Protein AF-A0A937NI94-F1 (afdb_monomer)

pLDDT: mean 71.13, std 20.96, range [21.98, 93.44]

Nearest PDB structures (foldseek):
  8rkc-assembly1_N  TM=8.388E-01  e=8.495E-07  Pseudomonas phage JBD30
  8rkc-assembly1_D  TM=7.971E-01  e=1.093E-06  Pseudomonas phage JBD30
  8rkx-assembly1_Q  TM=6.374E-01  e=7.304E-08  Pseudomonas phage JBD30
  8rkn-assembly1_M  TM=7.937E-01  e=2.539E-05  Pseudomonas phage JBD3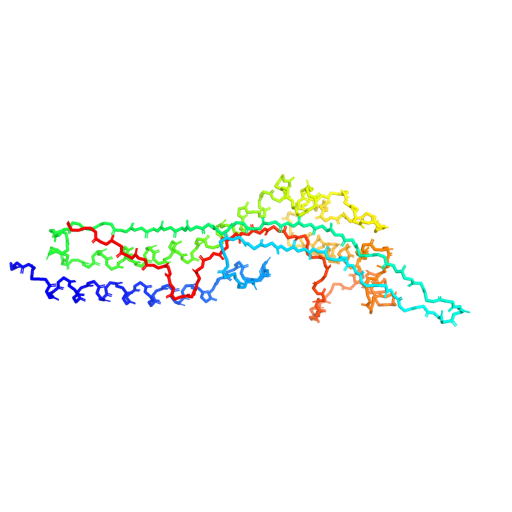0
  6nhj-assembly1_F  TM=4.269E-01  e=4.473E+00  Murine cytomegalovirus (strain Smith)

Secondary structure (DSSP, 8-state):
----HHHHHHHHHHHHHHHHHHHHHHGGG-TTGGGS------SSEEEEEE--PPPPP----SS----PPP-EEEEEEP----------HHHHHT-SS--HHHHHHHHHHHHHHHHHHHHHHHHHGGGTSB-TTSSBSS-S----TTPPP---------SSHHHHHHHHHHHHHHHHT-B-TTSPBPTT-TTHHHHHHHHHTT------------S-----------SSSS--------

Foldseek 3Di:
DDDDPVNVVVVVVVLVVLLCVLLVVLLVPQPCVVVDDDDDDDDQKDKDWQFFDDDDDDPCPDDDDDDGTDTQIDMDGADDDADADEDDPVCVVPPPVVVVSVVSSVVSVCVSCVVVVQSVVLVVCQQPDQFSVGHGNADCADAAAQADGQHQNDDFPDPDPVSVVVVVLVNVLSVQQTDTNNHHRDPPRPPCSVVVNVVCVVDPDDDDDDPDDPRDDRDRDDNDDDPDDDDDPRPHDD

Solvent-accessible surface area (backbone atoms only — not comparable to full-atom values): 15326 Å² total; per-residue (Å²): 133,82,88,48,71,72,58,50,54,53,50,50,52,53,53,48,50,51,26,53,53,46,26,58,59,53,50,73,70,50,77,47,58,89,79,53,87,91,72,93,77,91,61,71,54,51,77,48,73,45,51,64,73,78,86,80,91,69,84,88,83,71,84,85,87,83,77,84,64,48,82,51,66,41,74,49,62,57,48,88,84,87,86,86,78,89,75,58,70,66,59,65,76,62,52,81,82,55,64,62,60,62,51,42,41,51,50,20,51,51,61,48,46,45,60,40,52,52,53,52,53,48,58,72,37,22,67,68,48,62,30,77,86,69,42,42,60,41,31,67,76,40,69,47,83,60,20,62,78,44,55,72,51,78,90,67,85,61,83,47,76,67,43,41,52,52,42,51,52,53,51,53,50,52,61,70,67,51,44,39,48,76,44,47,70,55,83,93,30,85,76,51,48,61,57,47,48,67,50,53,77,77,46,94,77,82,92,74,92,73,88,75,79,92,78,81,70,86,59,84,85,71,60,74,62,73,96,70,95,79,79,79,84,83,78,75,83,127

Radius of gyration: 25.38 Å; Cα contacts (8 Å, |Δi|>4): 207; chains: 1; bounding box: 67×31×80 Å

Mean predicted aligned error: 14.02 Å

Structure (mmCIF, N/CA/C/O backbone):
data_AF-A0A937NI94-F1
#
_entry.id   AF-A0A937NI94-F1
#
loop_
_atom_site.group_PDB
_atom_site.id
_atom_site.type_symbol
_atom_site.label_atom_id
_atom_site.label_alt_id
_atom_site.label_comp_id
_atom_site.label_asym_id
_atom_site.label_entity_id
_atom_site.label_seq_id
_atom_site.pdbx_PDB_ins_code
_atom_site.Cartn_x
_atom_site.Cartn_y
_atom_site.Cartn_z
_atom_site.occupancy
_atom_site.B_iso_or_equiv
_atom_site.auth_seq_id
_atom_site.auth_comp_id
_atom_site.auth_asym_id
_atom_site.auth_atom_id
_atom_site.pdbx_PDB_model_num
ATOM 1 N N . MET A 1 1 ? -31.143 1.982 34.126 1.00 52.72 1 MET A N 1
ATOM 2 C CA . MET A 1 1 ? -31.497 3.261 33.471 1.00 52.72 1 MET A CA 1
ATOM 3 C C . MET A 1 1 ? -31.561 2.944 31.990 1.00 52.72 1 MET A C 1
ATOM 5 O O . MET A 1 1 ? -30.510 2.755 31.409 1.00 52.72 1 MET A O 1
ATOM 9 N N . SER A 1 2 ? -32.751 2.747 31.423 1.00 64.88 2 SER A N 1
ATOM 10 C CA . SER A 1 2 ? -32.902 2.200 30.064 1.00 64.88 2 SER A CA 1
ATOM 11 C C . SER A 1 2 ? -32.287 3.120 29.003 1.00 64.88 2 SER A C 1
ATOM 13 O O . SER A 1 2 ? -32.547 4.328 29.038 1.00 64.88 2 SER A O 1
ATOM 15 N N . LEU A 1 3 ? -31.514 2.579 28.050 1.00 69.69 3 LEU A N 1
ATOM 16 C CA . LEU A 1 3 ? -31.037 3.357 26.902 1.00 69.69 3 LEU A CA 1
ATOM 17 C C . LEU A 1 3 ? -32.227 3.823 26.045 1.00 69.69 3 LEU A C 1
ATOM 19 O O . LEU A 1 3 ? -32.908 2.999 25.424 1.00 69.69 3 LEU A O 1
ATOM 23 N N . SER A 1 4 ? -32.470 5.137 26.009 1.00 84.06 4 SER A N 1
ATOM 24 C CA . SER A 1 4 ? -33.366 5.760 25.030 1.00 84.06 4 SER A CA 1
ATOM 25 C C . SER A 1 4 ? -32.677 5.850 23.666 1.00 84.06 4 SER A C 1
ATOM 27 O O . SER A 1 4 ? -31.447 5.865 23.577 1.00 84.06 4 SER A O 1
ATOM 29 N N . THR A 1 5 ? -33.466 5.931 22.598 1.00 84.00 5 THR A N 1
ATOM 30 C CA . THR A 1 5 ? -32.978 6.086 21.217 1.00 84.00 5 THR A CA 1
ATOM 31 C C . THR A 1 5 ? -32.072 7.307 21.057 1.00 84.00 5 THR A C 1
ATOM 33 O O . THR A 1 5 ? -30.987 7.192 20.500 1.00 84.00 5 THR A O 1
ATOM 36 N N . GLU A 1 6 ? -32.440 8.440 21.657 1.00 86.19 6 GLU A N 1
ATOM 37 C CA . GLU A 1 6 ? -31.641 9.676 21.638 1.00 86.19 6 GLU A CA 1
ATOM 38 C C . GLU A 1 6 ? -30.247 9.497 22.266 1.00 86.19 6 GLU A C 1
ATOM 40 O O . GLU A 1 6 ? -29.255 10.043 21.781 1.00 86.19 6 GLU A O 1
ATOM 45 N N . ARG A 1 7 ? -30.138 8.703 23.343 1.00 82.44 7 ARG A N 1
ATOM 46 C CA . ARG A 1 7 ? -28.843 8.425 23.987 1.00 82.44 7 ARG A CA 1
ATOM 47 C C . ARG A 1 7 ? -27.990 7.478 23.151 1.00 82.44 7 ARG A C 1
ATOM 49 O O . ARG A 1 7 ? -26.778 7.675 23.096 1.00 82.44 7 ARG A O 1
ATOM 56 N N . LEU A 1 8 ? -28.610 6.498 22.489 1.00 83.06 8 LEU A N 1
ATOM 57 C CA . LEU A 1 8 ? -27.918 5.615 21.551 1.00 83.06 8 LEU A CA 1
ATOM 58 C C . LEU A 1 8 ? -27.311 6.436 20.405 1.00 83.06 8 LEU A C 1
ATOM 60 O O . LEU A 1 8 ? -26.119 6.331 20.147 1.00 83.06 8 LEU A O 1
ATOM 64 N N . GLU A 1 9 ? -28.092 7.315 19.775 1.00 85.81 9 GLU A N 1
ATOM 65 C CA . GLU A 1 9 ? -27.623 8.165 18.672 1.00 85.81 9 GLU A CA 1
ATOM 66 C C . GLU A 1 9 ? -26.458 9.078 19.083 1.00 85.81 9 GLU A C 1
ATOM 68 O O . GLU A 1 9 ? -25.465 9.188 18.358 1.00 85.81 9 GLU A O 1
ATOM 73 N N . ALA A 1 10 ? -26.526 9.681 20.274 1.00 86.38 10 ALA A N 1
ATOM 74 C CA . ALA A 1 10 ? -25.434 10.495 20.804 1.00 86.38 10 ALA A CA 1
ATOM 75 C C . ALA A 1 10 ? -24.150 9.675 21.038 1.00 86.38 10 ALA A C 1
ATOM 77 O O . ALA A 1 10 ? -23.050 10.133 20.712 1.00 86.38 10 ALA A O 1
ATOM 78 N N . MET A 1 11 ? -24.274 8.449 21.561 1.00 84.88 11 MET A N 1
ATOM 79 C CA . MET A 1 11 ? -23.138 7.536 21.730 1.00 84.88 11 MET A CA 1
ATOM 80 C C . MET A 1 11 ? -22.546 7.119 20.382 1.00 84.88 11 MET A C 1
ATOM 82 O O . MET A 1 11 ? -21.328 7.163 20.216 1.00 84.88 11 MET A O 1
ATOM 86 N N . LEU A 1 12 ? -23.386 6.780 19.400 1.00 84.69 12 LEU A N 1
ATOM 87 C CA . LEU A 1 12 ? -22.953 6.442 18.042 1.00 84.69 12 LEU A CA 1
ATOM 88 C C . LEU A 1 12 ? -22.158 7.581 17.401 1.00 84.69 12 LEU A C 1
ATOM 90 O O . LEU A 1 12 ? -21.098 7.346 16.818 1.00 84.69 12 LEU A O 1
ATOM 94 N N . LEU A 1 13 ? -22.629 8.820 17.547 1.00 89.62 13 LEU A N 1
ATOM 95 C CA . LEU A 1 13 ? -21.922 9.995 17.049 1.00 89.62 13 LEU A CA 1
ATOM 96 C C . LEU A 1 13 ? -20.555 10.167 17.734 1.00 89.62 13 LEU A C 1
ATOM 98 O O . LEU A 1 13 ? -19.567 10.467 17.063 1.00 89.62 13 LEU A O 1
ATOM 102 N N . GLY A 1 14 ? -20.479 9.937 19.048 1.00 89.56 14 GLY A N 1
ATOM 103 C CA . GLY A 1 14 ? -19.225 9.971 19.807 1.00 89.56 14 GLY A CA 1
ATOM 104 C C . GLY A 1 14 ? -18.236 8.876 19.392 1.00 89.56 14 GLY A C 1
ATOM 105 O O . GLY A 1 14 ? -17.046 9.134 19.226 1.00 89.56 14 GLY A O 1
ATOM 106 N N . MET A 1 15 ? -18.720 7.657 19.156 1.00 89.25 15 MET A N 1
ATOM 107 C CA . MET A 1 15 ? -17.894 6.551 18.661 1.00 89.25 15 MET A CA 1
ATOM 108 C C . MET A 1 15 ? -17.397 6.815 17.237 1.00 89.25 15 MET A C 1
ATOM 110 O O . MET A 1 15 ? -16.229 6.576 16.926 1.00 89.25 15 MET A O 1
ATOM 114 N N . ARG A 1 16 ? -18.254 7.378 16.380 1.00 90.31 16 ARG A N 1
ATOM 115 C CA . ARG A 1 16 ? -17.882 7.783 15.024 1.00 90.31 16 ARG A CA 1
ATOM 116 C C . ARG A 1 16 ? -16.821 8.880 15.027 1.00 90.31 16 ARG A C 1
ATOM 118 O O . ARG A 1 16 ? -15.848 8.769 14.288 1.00 90.31 16 ARG A O 1
ATOM 125 N N . SER A 1 17 ? -16.973 9.911 15.854 1.00 93.44 17 SER A N 1
ATOM 126 C CA . SER A 1 17 ? -15.981 10.988 15.929 1.00 93.44 17 SER A CA 1
ATOM 127 C C . SER A 1 17 ? -14.633 10.482 16.454 1.00 93.44 17 SER A C 1
ATOM 129 O O . SER A 1 17 ? -13.592 10.866 15.926 1.00 93.44 17 SER A O 1
ATOM 131 N N . LEU A 1 18 ? -14.636 9.550 17.416 1.00 92.00 18 LEU A N 1
ATOM 132 C CA . LEU A 1 18 ? -13.427 8.875 17.897 1.00 92.00 18 LEU A CA 1
ATOM 133 C C . LEU A 1 18 ? -12.734 8.077 16.781 1.00 92.00 18 LEU A C 1
ATOM 135 O O . LEU A 1 18 ? -11.507 8.133 16.649 1.00 92.00 18 LEU A O 1
ATOM 139 N N . PHE A 1 19 ? -13.507 7.342 15.978 1.00 92.94 19 PHE A N 1
ATOM 140 C CA . PHE A 1 19 ? -12.992 6.619 14.817 1.00 92.94 19 PHE A CA 1
ATOM 141 C C . PHE A 1 19 ? -12.384 7.582 13.792 1.00 92.94 19 PHE A C 1
ATOM 143 O O . PHE A 1 19 ? -11.234 7.408 13.405 1.00 92.94 19 PHE A O 1
ATOM 150 N N . GLU A 1 20 ? -13.116 8.621 13.386 1.00 92.44 20 GLU A N 1
ATOM 151 C CA . GLU A 1 20 ? -12.652 9.584 12.379 1.00 92.44 20 GLU A CA 1
ATOM 152 C C . GLU A 1 20 ? -11.390 10.329 12.846 1.00 92.44 20 GLU A C 1
ATOM 154 O O . GLU A 1 20 ? -10.451 10.492 12.065 1.00 92.44 20 GLU A O 1
ATOM 159 N N . ALA A 1 21 ? -11.323 10.709 14.126 1.00 93.19 21 ALA A N 1
ATOM 160 C CA . ALA A 1 21 ? -10.151 11.355 14.711 1.00 93.19 21 ALA A CA 1
ATOM 161 C C . ALA A 1 21 ? -8.924 10.429 14.723 1.00 93.19 21 ALA A C 1
ATOM 163 O O . ALA A 1 21 ? -7.848 10.820 14.274 1.00 93.19 21 ALA A O 1
ATOM 164 N N . SER A 1 22 ? -9.079 9.191 15.204 1.00 91.56 22 SER A N 1
ATOM 165 C CA . SER A 1 22 ? -7.969 8.226 15.243 1.00 91.56 22 SER A CA 1
ATOM 166 C C . SER A 1 22 ? -7.507 7.825 13.842 1.00 91.56 22 SER A C 1
ATOM 168 O O . SER A 1 22 ? -6.310 7.837 13.563 1.00 91.56 22 SER A O 1
ATOM 170 N N . TYR A 1 23 ? -8.438 7.555 12.929 1.00 92.44 23 TYR A N 1
ATOM 171 C CA . TYR A 1 23 ? -8.132 7.250 11.534 1.00 92.44 23 TYR A CA 1
ATOM 172 C C . TYR A 1 23 ? -7.386 8.404 10.847 1.00 92.44 23 TYR A C 1
ATOM 174 O O . TYR A 1 23 ? -6.369 8.177 10.191 1.00 92.44 23 TYR A O 1
ATOM 182 N N . GLY A 1 24 ? -7.849 9.645 11.032 1.00 91.50 24 GLY A N 1
ATOM 183 C CA . GLY A 1 24 ? -7.249 10.832 10.423 1.00 91.50 24 GLY A CA 1
ATOM 184 C C . GLY A 1 24 ? -5.792 11.064 10.826 1.00 91.50 24 GLY A C 1
ATOM 185 O O . GLY A 1 24 ? -4.995 11.488 9.992 1.00 91.50 24 GLY A O 1
ATOM 186 N N . GLU A 1 25 ? -5.419 10.753 12.069 1.00 90.44 25 GLU A N 1
ATOM 187 C CA . GLU A 1 25 ? -4.019 10.813 12.507 1.00 90.44 25 GLU A CA 1
ATOM 188 C C . GLU A 1 25 ? -3.177 9.681 11.908 1.00 90.44 25 GLU A C 1
ATOM 190 O O . GLU A 1 25 ? -2.075 9.920 11.415 1.00 90.44 25 GLU A O 1
ATOM 195 N N . LEU A 1 26 ? -3.708 8.458 11.878 1.00 88.38 26 LEU A N 1
ATOM 196 C CA . LEU A 1 26 ? -2.966 7.277 11.430 1.00 88.38 26 LEU A CA 1
ATOM 197 C C . LEU A 1 26 ? -2.675 7.281 9.924 1.00 88.38 26 LEU A C 1
ATOM 199 O O . LEU A 1 26 ? -1.620 6.816 9.496 1.00 88.38 26 LEU A O 1
ATOM 203 N N . VAL A 1 27 ? -3.571 7.841 9.106 1.00 87.00 27 VAL A N 1
ATOM 204 C CA . VAL A 1 27 ? -3.376 7.918 7.647 1.00 87.00 27 VAL A CA 1
ATOM 205 C C . VAL A 1 27 ? -2.248 8.882 7.256 1.00 87.00 27 VAL A C 1
ATOM 207 O O . VAL A 1 27 ? -1.668 8.738 6.177 1.00 87.00 27 VAL A O 1
ATOM 210 N N . LYS A 1 28 ? -1.873 9.833 8.122 1.00 86.12 28 LYS A N 1
ATOM 211 C CA . LYS A 1 28 ? -0.765 10.762 7.838 1.00 86.12 28 LYS A CA 1
ATOM 212 C C . LYS A 1 28 ? 0.577 10.040 7.708 1.00 86.12 28 LYS A C 1
ATOM 214 O O . LYS A 1 28 ? 1.388 10.450 6.883 1.00 86.12 28 LYS A O 1
ATOM 219 N N . ASP A 1 29 ? 0.784 8.950 8.452 1.00 82.44 29 ASP A N 1
ATOM 220 C CA . ASP A 1 29 ? 2.017 8.147 8.418 1.00 82.44 29 ASP A CA 1
ATOM 221 C C . ASP A 1 29 ? 1.945 6.946 7.451 1.00 82.44 29 ASP A C 1
ATOM 223 O O . ASP A 1 29 ? 2.610 5.921 7.615 1.00 82.44 29 ASP A O 1
ATOM 227 N N . ALA A 1 30 ? 1.110 7.046 6.417 1.00 79.44 30 ALA A N 1
ATOM 228 C CA . ALA A 1 30 ? 0.935 5.997 5.423 1.00 79.44 30 ALA A CA 1
ATOM 229 C C . ALA A 1 30 ? 2.227 5.712 4.627 1.00 79.44 30 ALA A C 1
ATOM 231 O O . ALA A 1 30 ? 2.555 6.406 3.662 1.00 79.44 30 ALA A O 1
ATOM 232 N N . LYS A 1 31 ? 2.924 4.628 4.990 1.00 83.62 31 LYS A N 1
ATOM 233 C CA . LYS A 1 31 ? 4.172 4.174 4.346 1.00 83.62 31 LYS A CA 1
ATOM 234 C C . LYS A 1 31 ? 3.993 3.657 2.917 1.00 83.62 31 LYS A C 1
ATOM 236 O O . LYS A 1 31 ? 4.971 3.571 2.187 1.00 83.62 31 LYS A O 1
ATOM 241 N N . TRP A 1 32 ? 2.770 3.317 2.513 1.00 82.00 32 TRP A N 1
ATOM 242 C CA . TRP A 1 32 ? 2.467 2.825 1.168 1.00 82.00 32 TRP A CA 1
ATOM 243 C C . TRP A 1 32 ? 2.478 3.918 0.089 1.00 82.00 32 TRP A C 1
ATOM 245 O O . TRP A 1 32 ? 2.748 3.618 -1.070 1.00 82.00 32 TRP A O 1
ATOM 255 N N . ARG A 1 33 ? 2.208 5.182 0.448 1.00 81.62 33 ARG A N 1
ATOM 256 C CA . ARG A 1 33 ? 2.029 6.288 -0.515 1.00 81.62 33 ARG A CA 1
ATOM 257 C C . ARG A 1 33 ? 3.245 6.553 -1.416 1.00 81.62 33 ARG A C 1
ATOM 259 O O . ARG A 1 33 ? 3.030 6.779 -2.598 1.00 81.62 33 ARG A O 1
ATOM 266 N N . PRO A 1 34 ? 4.501 6.512 -0.929 1.00 82.69 34 PRO A N 1
ATOM 267 C CA . PRO A 1 34 ? 5.674 6.711 -1.784 1.00 82.69 34 PRO A CA 1
ATOM 268 C C . PRO A 1 34 ? 5.910 5.577 -2.790 1.00 82.69 34 PRO A C 1
ATOM 270 O O . PRO A 1 34 ? 6.692 5.748 -3.718 1.00 82.69 34 PRO A O 1
ATOM 273 N N . LEU A 1 35 ? 5.287 4.411 -2.585 1.00 79.88 35 LEU A N 1
ATOM 274 C CA . LEU A 1 35 ? 5.515 3.205 -3.386 1.00 79.88 35 LEU A CA 1
ATOM 275 C C . LEU A 1 35 ? 4.558 3.092 -4.577 1.00 79.88 35 LEU A C 1
ATOM 277 O O . LEU A 1 35 ? 4.756 2.231 -5.429 1.00 79.88 35 LEU A O 1
ATOM 281 N N . VAL A 1 36 ? 3.508 3.916 -4.628 1.00 80.56 36 VAL A N 1
ATOM 282 C CA . VAL A 1 36 ? 2.437 3.796 -5.621 1.00 80.56 36 VAL A CA 1
ATOM 283 C C . VAL A 1 36 ? 2.075 5.147 -6.222 1.00 80.56 36 VAL A C 1
ATOM 285 O O . VAL A 1 36 ? 2.256 6.196 -5.606 1.00 80.56 36 VAL A O 1
ATOM 288 N N . LEU A 1 37 ? 1.502 5.110 -7.422 1.00 80.31 37 LEU A N 1
ATOM 289 C CA . LEU A 1 37 ? 0.827 6.257 -8.013 1.00 80.31 37 LEU A CA 1
ATOM 290 C C . LEU A 1 37 ? -0.660 6.200 -7.646 1.00 80.31 37 LEU A C 1
ATOM 292 O O . LEU A 1 37 ? -1.341 5.226 -7.958 1.00 80.31 37 LEU A O 1
ATOM 296 N N . GLU A 1 38 ? -1.166 7.239 -6.986 1.00 79.62 38 GLU A N 1
ATOM 297 C CA . GLU A 1 38 ? -2.588 7.346 -6.652 1.00 79.62 38 GLU A CA 1
ATOM 298 C C . GLU A 1 38 ? -3.356 7.979 -7.817 1.00 79.62 38 GLU A C 1
ATOM 300 O O . GLU A 1 38 ? -3.068 9.105 -8.228 1.00 79.62 38 GLU A O 1
ATOM 305 N N . ILE A 1 39 ? -4.353 7.259 -8.331 1.00 80.06 39 ILE A N 1
ATOM 306 C CA . ILE A 1 39 ? -5.260 7.739 -9.375 1.00 80.06 39 ILE A CA 1
ATOM 307 C C . ILE A 1 39 ? -6.680 7.697 -8.818 1.00 80.06 39 ILE A C 1
ATOM 309 O O . ILE A 1 39 ? -7.091 6.720 -8.192 1.00 80.06 39 ILE A O 1
ATOM 313 N N . LYS A 1 40 ? -7.441 8.772 -9.034 1.00 81.38 40 LYS A N 1
ATOM 314 C CA . LYS A 1 40 ? -8.853 8.821 -8.650 1.00 81.38 40 LYS A CA 1
ATOM 315 C C . LYS A 1 40 ? -9.676 8.042 -9.668 1.00 81.38 40 LYS A C 1
ATOM 317 O O . LYS A 1 40 ? -9.642 8.369 -10.848 1.00 81.38 40 LYS A O 1
ATOM 322 N N . SER A 1 41 ? -10.417 7.049 -9.191 1.00 80.31 41 SER A N 1
ATOM 323 C CA . SER A 1 41 ? -11.364 6.276 -9.993 1.00 80.31 41 SER A CA 1
ATOM 324 C C . SER A 1 41 ? -12.799 6.723 -9.711 1.00 80.31 41 SER A C 1
ATOM 326 O O . SER A 1 41 ? -13.166 6.954 -8.557 1.00 80.31 41 SER A O 1
ATOM 328 N N . GLU A 1 42 ? -13.610 6.824 -10.764 1.00 82.25 42 GLU A N 1
ATOM 329 C CA . GLU A 1 42 ? -15.026 7.212 -10.685 1.00 82.25 42 GLU A CA 1
ATOM 330 C C . GLU A 1 42 ? -15.972 6.106 -11.186 1.00 82.25 42 GLU A C 1
ATOM 332 O O . GLU A 1 42 ? -17.169 6.140 -10.890 1.00 82.25 42 GLU A O 1
ATOM 337 N N . ALA A 1 43 ? -15.456 5.094 -11.892 1.00 84.50 43 ALA A N 1
ATOM 338 C CA . ALA A 1 43 ? -16.239 3.992 -12.447 1.00 84.50 43 ALA A CA 1
ATOM 339 C C . ALA A 1 43 ? -16.108 2.685 -11.639 1.00 84.50 43 ALA A C 1
ATOM 341 O O . ALA A 1 43 ? -15.271 2.540 -10.754 1.00 84.50 43 ALA A O 1
ATOM 342 N N . ALA A 1 44 ? -16.939 1.680 -11.940 1.00 80.44 44 ALA A N 1
ATOM 343 C CA . ALA A 1 44 ? -16.800 0.337 -11.352 1.00 80.44 44 ALA A CA 1
ATOM 344 C C . ALA A 1 44 ? -15.538 -0.400 -11.849 1.00 80.44 44 ALA A C 1
ATOM 346 O O . ALA A 1 44 ? -15.013 -1.287 -11.173 1.00 80.44 44 ALA A O 1
ATOM 347 N N . ALA A 1 45 ? -15.056 -0.020 -13.029 1.00 80.00 45 ALA A N 1
ATOM 348 C CA . ALA A 1 45 ? -13.834 -0.512 -13.628 1.00 80.00 45 ALA A CA 1
ATOM 349 C C . ALA A 1 45 ? -13.162 0.634 -14.380 1.00 80.00 45 ALA A C 1
ATOM 351 O O . ALA A 1 45 ? -13.834 1.336 -15.135 1.00 80.00 45 ALA A O 1
ATOM 352 N N . GLU A 1 46 ? -11.856 0.781 -14.206 1.00 79.19 46 GLU A N 1
ATOM 353 C CA . GLU A 1 46 ? -11.053 1.722 -14.978 1.00 79.19 46 GLU A CA 1
ATOM 354 C C . GLU A 1 46 ? -10.303 0.954 -16.056 1.00 79.19 46 GLU A C 1
ATOM 356 O O . GLU A 1 46 ? -9.623 -0.035 -15.773 1.00 79.19 46 GLU A O 1
ATOM 361 N N . ARG A 1 47 ? -10.459 1.393 -17.303 1.00 79.00 47 ARG A N 1
ATOM 362 C CA . ARG A 1 47 ? -9.733 0.837 -18.443 1.00 79.00 47 ARG A CA 1
ATOM 363 C C . ARG A 1 47 ? -8.648 1.815 -18.840 1.00 79.00 47 ARG A C 1
ATOM 365 O O . ARG A 1 47 ? -8.950 2.942 -19.227 1.00 79.00 47 ARG A O 1
ATOM 372 N N . TYR A 1 48 ? -7.407 1.365 -18.774 1.00 75.00 48 TYR A N 1
ATOM 373 C CA . TYR A 1 48 ? -6.256 2.140 -19.197 1.00 75.00 48 TYR A CA 1
ATOM 374 C C . TYR A 1 48 ? -5.742 1.572 -20.508 1.00 75.00 48 TYR A C 1
ATOM 376 O O . TYR A 1 48 ? -5.479 0.376 -20.621 1.00 75.00 48 TYR A O 1
ATOM 384 N N . ASN A 1 49 ? -5.626 2.446 -21.502 1.00 77.00 49 ASN A N 1
ATOM 385 C CA . ASN A 1 49 ? -4.988 2.127 -22.766 1.00 77.00 49 ASN A CA 1
ATOM 386 C C . ASN A 1 49 ? -3.623 2.812 -22.794 1.00 77.00 49 ASN A C 1
ATOM 388 O O . ASN A 1 49 ? -3.538 4.042 -22.736 1.00 77.00 49 ASN A O 1
ATOM 392 N N . TRP A 1 50 ? -2.565 2.014 -22.839 1.00 69.62 50 TRP A N 1
ATOM 393 C CA . TRP A 1 50 ? -1.207 2.502 -22.982 1.00 69.62 50 TRP A CA 1
ATOM 394 C C . TRP A 1 50 ? -0.902 2.682 -24.465 1.00 69.62 50 TRP A C 1
ATOM 396 O O . TRP A 1 50 ? -0.868 1.706 -25.206 1.00 69.62 50 TRP A O 1
ATOM 406 N N . LEU A 1 51 ? -0.665 3.931 -24.876 1.00 70.44 51 LEU A N 1
ATOM 407 C CA . LEU A 1 51 ? -0.449 4.316 -26.277 1.00 70.44 51 LEU A CA 1
ATOM 408 C C . LEU A 1 51 ? 1.031 4.280 -26.722 1.00 70.44 51 LEU A C 1
ATOM 410 O O . LEU A 1 51 ? 1.357 4.689 -27.835 1.00 70.44 51 LEU A O 1
ATOM 414 N N . GLY A 1 52 ? 1.942 3.810 -25.867 1.00 72.69 52 GLY A N 1
ATOM 415 C CA . GLY A 1 52 ? 3.382 3.800 -26.150 1.00 72.69 52 GLY A CA 1
ATOM 416 C C . GLY A 1 52 ? 4.020 5.194 -26.114 1.00 72.69 52 GLY A C 1
ATOM 417 O O . GLY A 1 52 ? 3.373 6.187 -25.769 1.00 72.69 52 GLY A O 1
ATOM 418 N N . SER A 1 53 ? 5.307 5.276 -26.458 1.00 70.94 53 SER A N 1
ATOM 419 C CA . SER A 1 53 ? 6.013 6.561 -26.573 1.00 70.94 53 SER A CA 1
ATOM 420 C C . SER A 1 53 ? 5.720 7.241 -2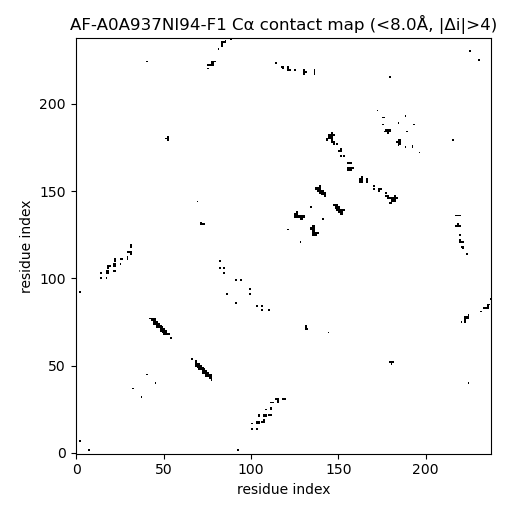7.908 1.00 70.94 53 SER A C 1
ATOM 422 O O . SER A 1 53 ? 5.388 6.592 -28.900 1.00 70.94 53 SER A O 1
ATOM 424 N N . VAL A 1 54 ? 5.848 8.567 -27.944 1.00 76.19 54 VAL A N 1
ATOM 425 C CA . VAL A 1 54 ? 5.756 9.397 -29.161 1.00 76.19 54 VAL A CA 1
ATOM 426 C C . VAL A 1 54 ? 7.096 9.322 -29.919 1.00 76.19 54 VAL A C 1
ATOM 428 O O . VAL A 1 54 ? 8.123 9.153 -29.266 1.00 76.19 54 VAL A O 1
ATOM 431 N N . PRO A 1 55 ? 7.138 9.426 -31.266 1.00 75.00 55 PRO A N 1
ATOM 432 C CA . PRO A 1 55 ? 8.408 9.455 -32.000 1.00 75.00 55 PRO A CA 1
ATOM 433 C C . PRO A 1 55 ? 9.350 10.570 -31.537 1.00 75.00 55 PRO A C 1
ATOM 435 O O . PRO A 1 55 ? 8.908 11.688 -31.257 1.00 75.00 55 PRO A O 1
ATOM 438 N N . ALA A 1 56 ? 10.650 10.265 -31.523 1.00 75.50 56 ALA A N 1
ATOM 439 C CA . ALA A 1 56 ? 11.703 11.254 -31.359 1.00 75.50 56 ALA A CA 1
ATOM 440 C C . ALA A 1 56 ? 11.735 12.235 -32.546 1.00 75.50 56 ALA A C 1
ATOM 442 O O . ALA A 1 56 ? 11.276 11.944 -33.653 1.00 75.50 56 ALA A O 1
ATOM 443 N N . MET A 1 57 ? 12.269 13.433 -32.300 1.00 76.88 57 MET A N 1
ATOM 444 C CA . MET A 1 57 ? 12.475 14.426 -33.351 1.00 76.88 57 MET A CA 1
ATOM 445 C C . MET A 1 57 ? 13.727 14.060 -34.144 1.00 76.88 57 MET A C 1
ATOM 447 O O . MET A 1 57 ? 14.818 14.003 -33.580 1.00 76.88 57 MET A O 1
ATOM 451 N N . HIS A 1 58 ? 13.572 13.871 -35.449 1.00 73.94 58 HIS A N 1
ATOM 452 C CA . HIS A 1 58 ? 14.677 13.655 -36.377 1.00 73.94 58 HIS A CA 1
ATOM 453 C C . HIS A 1 58 ? 14.862 14.879 -37.278 1.00 73.94 58 HIS A C 1
ATOM 455 O O . HIS A 1 58 ? 13.953 15.704 -37.422 1.00 73.94 58 HIS A O 1
ATOM 461 N N . GLU A 1 59 ? 16.056 15.019 -37.857 1.00 78.25 59 GLU A N 1
ATOM 462 C CA . GLU A 1 59 ? 16.311 16.049 -38.860 1.00 78.25 59 GLU A CA 1
ATOM 463 C C . GLU A 1 59 ? 15.353 15.871 -40.042 1.00 78.25 59 GLU A C 1
ATOM 465 O O . GLU A 1 59 ? 15.081 14.755 -40.489 1.00 78.25 59 GLU A O 1
ATOM 470 N N . TRP A 1 60 ? 14.804 16.984 -40.523 1.00 79.62 60 TRP A N 1
ATOM 471 C CA . TRP A 1 60 ? 13.857 16.970 -41.626 1.00 79.62 60 TRP A CA 1
ATOM 472 C C . TRP A 1 60 ? 14.607 16.776 -42.943 1.00 79.62 60 TRP A C 1
ATOM 474 O O . TRP A 1 60 ? 15.074 17.743 -43.543 1.00 79.62 60 TRP A O 1
ATOM 484 N N . VAL A 1 61 ? 14.745 15.524 -43.373 1.00 78.56 61 VAL A N 1
ATOM 485 C CA . VAL A 1 61 ? 15.437 15.178 -44.623 1.00 78.56 61 VAL A CA 1
ATOM 486 C C . VAL A 1 61 ? 14.448 14.984 -45.782 1.00 78.56 61 VAL A C 1
ATOM 488 O O . VAL A 1 61 ? 14.792 15.311 -46.915 1.00 78.56 61 VAL A O 1
ATOM 491 N N . ASP A 1 62 ? 13.219 14.518 -45.511 1.00 78.50 62 ASP A N 1
ATOM 492 C CA . ASP A 1 62 ? 12.196 14.229 -46.536 1.00 78.50 62 ASP A CA 1
ATOM 493 C C . ASP A 1 62 ? 10.746 14.243 -45.966 1.00 78.50 62 ASP A C 1
ATOM 495 O O . ASP A 1 62 ? 10.434 15.053 -45.087 1.00 78.50 62 ASP A O 1
ATOM 499 N N . GLU A 1 63 ? 9.837 13.389 -46.465 1.00 77.12 63 GLU A N 1
ATOM 500 C CA . GLU A 1 63 ? 8.470 13.208 -45.956 1.00 77.12 63 GLU A CA 1
ATOM 501 C C . GLU A 1 63 ? 8.421 12.837 -44.460 1.00 77.12 63 GLU A C 1
ATOM 503 O O . GLU A 1 63 ? 9.334 12.239 -43.888 1.00 77.12 63 GLU A O 1
ATOM 508 N N . ARG A 1 64 ? 7.309 13.188 -43.795 1.00 76.75 64 ARG A N 1
ATOM 509 C CA . ARG A 1 64 ? 7.120 12.906 -42.363 1.00 76.75 64 ARG A CA 1
ATOM 510 C C . ARG A 1 64 ? 7.016 11.405 -42.120 1.00 76.75 64 ARG A C 1
ATOM 512 O O . ARG A 1 64 ? 6.053 10.779 -42.556 1.00 76.75 64 ARG A O 1
ATOM 519 N N . GLU A 1 65 ? 7.912 10.868 -41.299 1.00 71.06 65 GLU A N 1
ATOM 520 C CA . GLU A 1 65 ? 7.757 9.518 -40.760 1.00 71.06 65 GLU A CA 1
ATOM 521 C C . GLU A 1 65 ? 6.558 9.455 -39.799 1.00 71.06 65 GLU A C 1
ATOM 523 O O . GLU A 1 65 ? 6.598 9.961 -38.674 1.00 71.06 65 GLU A O 1
ATOM 528 N N . ILE A 1 66 ? 5.469 8.821 -40.239 1.00 74.50 66 ILE A N 1
ATOM 529 C CA . ILE A 1 66 ? 4.305 8.535 -39.394 1.00 74.50 66 ILE A CA 1
ATOM 530 C C . ILE A 1 66 ? 4.530 7.179 -38.729 1.00 74.50 66 ILE A C 1
ATOM 532 O O . ILE A 1 66 ? 4.635 6.158 -39.404 1.00 74.50 66 ILE A O 1
ATOM 536 N N . ARG A 1 67 ? 4.574 7.159 -37.395 1.00 69.06 67 ARG A N 1
ATOM 537 C CA . ARG A 1 67 ? 4.709 5.919 -36.618 1.00 69.06 67 ARG A CA 1
ATOM 538 C C . ARG A 1 67 ? 3.420 5.589 -35.879 1.00 69.06 67 ARG A C 1
ATOM 540 O O . ARG A 1 67 ? 2.760 6.480 -35.347 1.00 69.06 67 ARG A O 1
ATOM 547 N N . HIS A 1 68 ? 3.085 4.302 -35.838 1.00 69.31 68 HIS A N 1
ATOM 548 C CA . HIS A 1 68 ? 1.926 3.789 -35.111 1.00 69.31 68 HIS A CA 1
ATOM 549 C C . HIS A 1 68 ? 2.174 3.791 -33.595 1.00 69.31 68 HIS A C 1
ATOM 551 O O . HIS A 1 68 ? 3.314 3.706 -33.139 1.00 69.31 68 HIS A O 1
ATOM 557 N N . LEU A 1 69 ? 1.093 3.914 -32.827 1.00 68.06 69 LEU A N 1
ATOM 558 C CA . LEU A 1 69 ? 1.098 3.820 -31.369 1.00 68.06 69 LEU A CA 1
ATOM 559 C C . LEU A 1 69 ? 0.916 2.350 -30.974 1.00 68.06 69 LEU A C 1
ATOM 561 O O . LEU A 1 69 ? 0.066 1.667 -31.550 1.00 68.06 69 LEU A O 1
ATOM 565 N N . LEU A 1 70 ? 1.712 1.862 -30.019 1.00 65.69 70 LEU A N 1
ATOM 566 C CA . LEU A 1 70 ? 1.466 0.557 -29.398 1.00 65.69 70 LEU A CA 1
ATOM 567 C C . LEU A 1 70 ? 0.185 0.665 -28.568 1.00 65.69 70 LEU A C 1
ATOM 569 O O . LEU A 1 70 ? -0.025 1.687 -27.928 1.00 65.69 70 LEU A O 1
ATOM 573 N N . GLY A 1 71 ? -0.682 -0.345 -28.620 1.00 64.12 71 GLY A N 1
ATOM 574 C CA . GLY A 1 71 ? -1.950 -0.355 -27.892 1.00 64.12 71 GLY A CA 1
ATOM 575 C C . GLY A 1 71 ? -2.017 -1.555 -26.966 1.00 64.12 71 GLY A C 1
ATOM 576 O O . GLY A 1 71 ? -2.439 -2.624 -27.395 1.00 64.12 71 GLY A O 1
ATOM 577 N N . GLU A 1 72 ? -1.601 -1.371 -25.716 1.00 67.12 72 GLU A N 1
ATOM 578 C CA . GLU A 1 72 ? -1.789 -2.365 -24.657 1.00 67.12 72 GLU A CA 1
ATOM 579 C C . GLU A 1 72 ? -2.907 -1.878 -23.733 1.00 67.12 72 GLU A C 1
ATOM 581 O O . GLU A 1 72 ? -2.831 -0.780 -23.175 1.00 67.12 72 GLU A O 1
ATOM 586 N N . GLU A 1 73 ? -3.958 -2.680 -23.571 1.00 72.62 73 GLU A N 1
ATOM 587 C CA . GLU A 1 73 ? -5.063 -2.360 -22.670 1.00 72.62 73 GLU A CA 1
ATOM 588 C C . GLU A 1 73 ? -4.983 -3.171 -21.379 1.00 72.62 73 GLU A C 1
ATOM 590 O O . GLU A 1 73 ? -4.722 -4.374 -21.383 1.00 72.62 73 GLU A O 1
ATOM 595 N N . TYR A 1 74 ? -5.278 -2.527 -20.253 1.00 73.00 74 TYR A N 1
ATOM 596 C CA . TYR A 1 74 ? -5.498 -3.233 -19.000 1.00 73.00 74 TYR A CA 1
ATOM 597 C C . TYR A 1 74 ? -6.679 -2.635 -18.235 1.00 73.00 74 TYR A C 1
ATOM 599 O O . TYR A 1 74 ? -6.991 -1.447 -18.326 1.00 73.00 74 TYR A O 1
ATOM 607 N N . THR A 1 75 ? -7.395 -3.496 -17.510 1.00 79.69 75 THR A N 1
ATOM 608 C CA . THR A 1 75 ? -8.607 -3.123 -16.769 1.00 79.69 75 THR A CA 1
ATOM 609 C C . THR A 1 75 ? -8.417 -3.373 -15.282 1.00 79.69 75 THR A C 1
ATOM 611 O O . THR A 1 75 ? -8.162 -4.503 -14.865 1.00 79.69 75 THR A O 1
ATOM 614 N N . ILE A 1 76 ? -8.621 -2.333 -14.478 1.00 81.38 76 ILE A N 1
ATOM 615 C CA . ILE A 1 76 ? -8.650 -2.412 -13.020 1.00 81.38 76 ILE A CA 1
ATOM 616 C C . ILE A 1 76 ? -10.102 -2.476 -12.566 1.00 81.38 76 ILE A C 1
ATOM 618 O O . ILE A 1 76 ? -10.893 -1.579 -12.851 1.00 81.38 76 ILE A O 1
ATOM 622 N N . LEU A 1 77 ? -10.455 -3.523 -11.825 1.00 82.00 77 LEU A N 1
ATOM 623 C CA . LEU A 1 77 ? -11.772 -3.651 -11.206 1.00 82.00 77 LEU A CA 1
ATOM 624 C C . LEU A 1 77 ? -11.743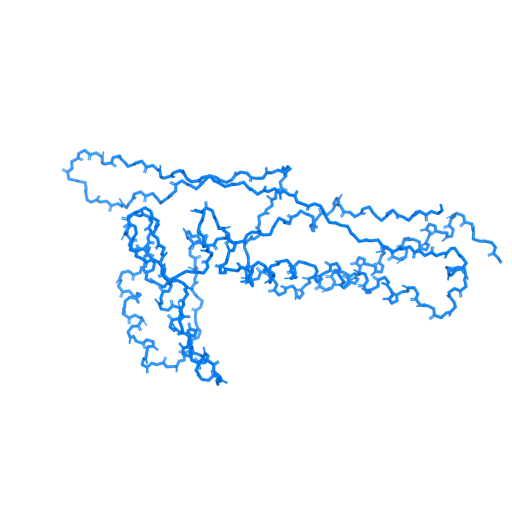 -3.093 -9.787 1.00 82.00 77 LEU A C 1
ATOM 626 O O . LEU A 1 77 ? -10.959 -3.561 -8.957 1.00 82.00 77 LEU A O 1
ATOM 630 N N . ASN A 1 78 ? -12.643 -2.160 -9.484 1.00 83.50 78 ASN A N 1
ATOM 631 C CA . ASN A 1 78 ? -12.771 -1.630 -8.134 1.00 83.50 78 ASN A CA 1
ATOM 632 C C . ASN A 1 78 ? -13.366 -2.675 -7.190 1.00 83.50 78 ASN A C 1
ATOM 634 O O . ASN A 1 78 ? -14.397 -3.287 -7.472 1.00 83.50 78 ASN A O 1
ATOM 638 N N . LYS A 1 79 ? -12.712 -2.865 -6.040 1.00 83.94 79 LYS A N 1
ATOM 639 C CA . LYS A 1 79 ? -13.151 -3.783 -4.987 1.00 83.94 79 LYS A CA 1
ATOM 640 C C . LYS A 1 79 ? -13.571 -2.988 -3.759 1.00 83.94 79 LYS A C 1
ATOM 642 O O . LYS A 1 79 ? -12.858 -2.087 -3.326 1.00 83.94 79 LYS A O 1
ATOM 647 N N . ASN A 1 80 ? -14.718 -3.355 -3.197 1.00 84.31 80 ASN A N 1
ATOM 648 C CA . ASN A 1 80 ? -15.229 -2.765 -1.967 1.00 84.31 80 ASN A CA 1
ATOM 649 C C . ASN A 1 80 ? -14.775 -3.598 -0.768 1.00 84.31 80 ASN A C 1
ATOM 651 O O . ASN A 1 80 ? -14.858 -4.827 -0.796 1.00 84.31 80 ASN A O 1
ATOM 655 N N . TYR A 1 81 ? -14.334 -2.922 0.288 1.00 85.69 81 TYR A N 1
ATOM 656 C CA . TYR A 1 81 ? -13.899 -3.545 1.534 1.00 85.69 81 TYR A CA 1
ATOM 657 C C . TYR A 1 81 ? -14.675 -2.946 2.704 1.00 85.69 81 TYR A C 1
ATOM 659 O O . TYR A 1 81 ? -14.958 -1.749 2.721 1.00 85.69 81 TYR A O 1
ATOM 667 N N . SER A 1 82 ? -15.011 -3.774 3.689 1.00 86.69 82 SER A N 1
ATOM 668 C CA . SER A 1 82 ? -15.739 -3.353 4.886 1.00 86.69 82 SER A CA 1
ATOM 669 C C . SER A 1 82 ? -15.201 -4.057 6.122 1.00 86.69 82 SER A C 1
ATOM 671 O O . SER A 1 82 ? -14.876 -5.243 6.076 1.00 86.69 82 SER A O 1
ATOM 673 N N . ALA A 1 83 ? -15.178 -3.338 7.238 1.00 86.62 83 ALA A N 1
ATOM 674 C CA . ALA A 1 83 ? -14.987 -3.893 8.568 1.00 86.62 83 ALA A CA 1
ATOM 675 C C . ALA A 1 83 ? -16.050 -3.287 9.490 1.00 86.62 83 ALA A C 1
ATOM 677 O O . ALA A 1 83 ? -16.292 -2.081 9.435 1.00 86.62 83 ALA A O 1
ATOM 678 N N . ALA A 1 84 ? -16.680 -4.122 10.311 1.00 84.62 84 ALA A N 1
ATOM 679 C CA . ALA A 1 84 ? -17.710 -3.717 11.259 1.00 84.62 84 ALA A CA 1
ATOM 680 C C . ALA A 1 84 ? -17.386 -4.274 12.649 1.00 84.62 84 ALA A C 1
ATOM 682 O O . ALA A 1 84 ? -16.731 -5.312 12.770 1.00 84.62 84 ALA A O 1
ATOM 683 N N . LEU A 1 85 ? -17.833 -3.561 13.681 1.00 85.44 85 LEU A N 1
ATOM 684 C CA . LEU A 1 85 ? -17.759 -3.981 15.075 1.00 85.44 85 LEU A CA 1
ATOM 685 C C . LEU A 1 85 ? -19.187 -4.045 15.613 1.00 85.44 85 LEU A C 1
ATOM 687 O O . LEU A 1 85 ? -19.889 -3.036 15.607 1.00 85.44 85 LEU A O 1
ATOM 691 N N . GLU A 1 86 ? -19.591 -5.226 16.059 1.00 85.88 86 GLU A N 1
ATOM 692 C CA . GLU A 1 86 ? -20.858 -5.446 16.750 1.00 85.88 86 GLU A CA 1
ATOM 693 C C . GLU A 1 86 ? -20.639 -5.302 18.257 1.00 85.88 86 GLU A C 1
ATOM 695 O O . GLU A 1 86 ? -19.609 -5.733 18.785 1.00 85.88 86 GLU A O 1
ATOM 700 N N . VAL A 1 87 ? -21.580 -4.649 18.935 1.00 84.06 87 VAL A N 1
ATOM 701 C CA . VAL A 1 87 ? -21.533 -4.405 20.378 1.00 84.06 87 VAL A CA 1
ATOM 702 C C . VAL A 1 87 ? -22.917 -4.688 20.939 1.00 84.06 87 VAL A C 1
ATOM 704 O O . VAL A 1 87 ? -23.898 -4.120 20.458 1.00 84.06 87 VAL A O 1
ATOM 707 N N . ASP A 1 88 ? -22.988 -5.549 21.953 1.00 85.56 88 ASP A N 1
ATOM 708 C CA . ASP A 1 88 ? -24.244 -5.842 22.636 1.00 85.56 88 ASP A CA 1
ATOM 709 C C . ASP A 1 88 ? -24.749 -4.600 23.385 1.00 85.56 88 ASP A C 1
ATOM 711 O O . ASP A 1 88 ? -23.977 -3.809 23.937 1.00 85.56 88 ASP A O 1
ATOM 715 N N . ARG A 1 89 ? -26.072 -4.424 23.426 1.00 83.19 89 ARG A N 1
ATOM 716 C CA . ARG A 1 89 ? -26.697 -3.304 24.139 1.00 83.19 89 ARG A CA 1
ATOM 717 C C . ARG A 1 89 ? -26.313 -3.290 25.621 1.00 83.19 89 ARG A C 1
ATOM 719 O O . ARG A 1 89 ? -26.093 -2.209 26.163 1.00 83.19 89 ARG A O 1
ATOM 726 N N . ASN A 1 90 ? -26.256 -4.451 26.269 1.00 83.44 90 ASN A N 1
ATOM 727 C CA . ASN A 1 90 ? -25.931 -4.549 27.689 1.00 83.44 90 ASN A CA 1
ATOM 728 C C . ASN A 1 90 ? -24.480 -4.130 27.937 1.00 83.44 90 ASN A C 1
ATOM 730 O O . ASN A 1 90 ? -24.220 -3.358 28.852 1.00 83.44 90 ASN A O 1
ATOM 734 N N . ASP A 1 91 ? -23.558 -4.538 27.062 1.00 81.75 91 ASP A N 1
ATOM 735 C CA . ASP A 1 91 ? -22.148 -4.142 27.149 1.00 81.75 91 ASP A CA 1
ATOM 736 C C . ASP A 1 91 ? -21.958 -2.630 26.962 1.00 81.75 91 ASP A C 1
ATOM 738 O O . ASP A 1 91 ? -21.076 -2.035 27.578 1.00 81.75 91 ASP A O 1
ATOM 742 N N . LEU A 1 92 ? -22.799 -1.988 26.145 1.00 81.44 92 LEU A N 1
ATOM 743 C CA . LEU A 1 92 ? -22.814 -0.532 25.984 1.00 81.44 92 LEU A CA 1
ATOM 744 C C . LEU A 1 92 ? -23.405 0.187 27.210 1.00 81.44 92 LEU A C 1
ATOM 746 O O . LEU A 1 92 ? -22.901 1.238 27.606 1.00 81.44 92 LEU A O 1
ATOM 750 N N . GLU A 1 93 ? -24.469 -0.359 27.808 1.00 80.00 93 GLU A N 1
ATOM 751 C CA . GLU A 1 93 ? -25.085 0.169 29.037 1.00 80.00 93 GLU A CA 1
ATOM 752 C C . GLU A 1 93 ? -24.142 0.056 30.247 1.00 80.00 93 GLU A C 1
ATOM 754 O O . GLU A 1 93 ? -24.082 0.970 31.077 1.00 80.00 93 GLU A O 1
ATOM 759 N N . ASP A 1 94 ? -23.384 -1.038 30.319 1.00 82.69 94 ASP A N 1
ATOM 760 C CA . ASP A 1 94 ? -22.508 -1.378 31.437 1.00 82.69 94 ASP A CA 1
ATOM 761 C C . ASP A 1 94 ? -21.035 -0.985 31.230 1.00 82.69 94 ASP A C 1
ATOM 763 O O . ASP A 1 94 ? -20.201 -1.312 32.084 1.00 82.69 94 ASP A O 1
ATOM 767 N N . ASP A 1 95 ? -20.694 -0.229 30.172 1.00 80.56 95 ASP A N 1
ATOM 768 C CA . ASP A 1 95 ? -19.318 0.218 29.892 1.00 80.56 95 ASP A CA 1
ATOM 769 C C . ASP A 1 95 ? -18.817 1.283 30.890 1.00 80.56 95 ASP A C 1
ATOM 771 O O . ASP A 1 95 ? -18.626 2.462 30.587 1.00 80.56 95 ASP A O 1
ATOM 775 N N . LYS A 1 96 ? -18.578 0.859 32.130 1.00 69.81 96 LYS A N 1
ATOM 776 C CA . LYS A 1 96 ? -18.028 1.682 33.218 1.00 69.81 96 LYS A CA 1
ATOM 777 C C . LYS A 1 96 ? -16.510 1.810 33.138 1.00 69.81 96 LYS A C 1
ATOM 779 O O . LYS A 1 96 ? -15.938 2.713 33.742 1.00 69.81 96 LYS A O 1
ATOM 784 N N . LEU A 1 97 ? -15.864 0.883 32.434 1.00 77.88 97 LEU A N 1
ATOM 785 C CA . LEU A 1 97 ? -14.410 0.798 32.298 1.00 77.88 97 LEU A CA 1
ATOM 786 C C . LEU A 1 97 ? -13.900 1.468 31.010 1.00 77.88 97 LEU A C 1
ATOM 788 O O . LEU A 1 97 ? -12.689 1.589 30.833 1.00 77.88 97 LEU A O 1
ATOM 792 N N . GLY A 1 98 ? -14.802 1.921 30.132 1.00 82.94 98 GLY A N 1
ATOM 793 C CA . GLY A 1 98 ? -14.467 2.586 28.874 1.00 82.94 98 GLY A CA 1
ATOM 794 C C . GLY A 1 98 ? -13.786 1.653 27.873 1.00 82.94 98 GLY A C 1
ATOM 795 O O . GLY A 1 98 ? -12.897 2.085 27.138 1.00 82.94 98 GLY A O 1
ATOM 796 N N . LEU A 1 99 ? -14.146 0.368 27.867 1.00 86.06 99 LEU A N 1
ATOM 797 C CA . LEU A 1 99 ? -13.497 -0.672 27.064 1.00 86.06 99 LEU A CA 1
ATOM 798 C C . LEU A 1 99 ? -13.835 -0.567 25.576 1.00 86.06 99 LEU A C 1
ATOM 800 O O . LEU A 1 99 ? -13.053 -1.030 24.739 1.00 86.06 99 LEU A O 1
ATOM 804 N N . LEU A 1 100 ? -14.951 0.074 25.224 1.00 86.00 100 LEU A N 1
ATOM 805 C CA . LEU A 1 100 ? -15.367 0.229 23.831 1.00 86.00 100 LEU A CA 1
ATOM 806 C C . LEU A 1 100 ? -14.493 1.235 23.075 1.00 86.00 100 LEU A C 1
ATOM 808 O O . LEU A 1 100 ? -14.148 1.013 21.912 1.00 86.00 100 LEU A O 1
ATOM 812 N N . ALA A 1 101 ? -14.043 2.303 23.739 1.00 88.12 101 ALA A N 1
ATOM 813 C CA . ALA A 1 101 ? -13.213 3.331 23.110 1.00 88.12 101 ALA A CA 1
ATOM 814 C C . ALA A 1 101 ? -11.880 2.779 22.542 1.00 88.12 101 ALA A C 1
ATOM 816 O O . ALA A 1 101 ? -11.571 3.055 21.377 1.00 88.12 101 ALA A O 1
ATOM 817 N N . PRO A 1 102 ? -11.098 1.952 23.268 1.00 91.31 102 PRO A N 1
ATOM 818 C CA . PRO A 1 102 ? -9.942 1.252 22.709 1.00 91.31 102 PRO A CA 1
ATOM 819 C C . PRO A 1 102 ? -10.272 0.344 21.519 1.00 91.31 102 PRO A C 1
ATOM 821 O O . PRO A 1 102 ? -9.475 0.263 20.587 1.00 91.31 102 PRO A O 1
ATOM 824 N N . ARG A 1 103 ? -11.435 -0.323 21.507 1.00 90.75 103 ARG A N 1
ATOM 825 C CA . ARG A 1 103 ? -11.839 -1.200 20.391 1.00 90.75 103 ARG A CA 1
ATOM 826 C C . ARG A 1 103 ? -12.131 -0.421 19.117 1.00 90.75 103 ARG A C 1
ATOM 828 O O . ARG A 1 103 ? -11.715 -0.836 18.040 1.00 90.75 103 ARG A O 1
ATOM 835 N N . ILE A 1 104 ? -12.760 0.741 19.240 1.00 91.19 104 ILE A N 1
ATOM 836 C CA . ILE A 1 104 ? -13.011 1.638 18.106 1.00 91.19 104 ILE A CA 1
ATOM 837 C C . ILE A 1 104 ? -11.697 2.190 17.545 1.00 91.19 104 ILE A C 1
ATOM 839 O O . ILE A 1 104 ? -11.520 2.240 16.329 1.00 91.19 104 ILE A O 1
ATOM 843 N N . ARG A 1 105 ? -10.737 2.540 18.412 1.00 92.12 105 ARG A N 1
ATOM 844 C CA . ARG A 1 105 ? -9.390 2.940 17.969 1.00 92.12 105 ARG A CA 1
ATOM 845 C C . ARG A 1 105 ? -8.670 1.800 17.247 1.00 92.12 105 ARG A C 1
ATOM 847 O O . ARG A 1 105 ? -8.119 2.024 16.178 1.00 92.12 105 ARG A O 1
ATOM 854 N N . GLN A 1 106 ? -8.753 0.571 17.759 1.00 91.94 106 GLN A N 1
ATOM 855 C CA . GLN A 1 106 ? -8.203 -0.609 17.075 1.00 91.94 106 GLN A CA 1
ATOM 856 C C . GLN A 1 106 ? -8.853 -0.842 15.704 1.00 91.94 106 GLN A C 1
ATOM 858 O O . GLN A 1 106 ? -8.177 -1.251 14.758 1.00 91.94 106 GLN A O 1
ATOM 863 N N . LEU A 1 107 ? -10.155 -0.574 15.566 1.00 92.12 107 LEU A N 1
ATOM 864 C CA . LEU A 1 107 ? -10.834 -0.632 14.272 1.00 92.12 107 LEU A CA 1
ATOM 865 C C . LEU A 1 107 ? -10.272 0.423 13.304 1.00 92.12 107 LEU A C 1
ATOM 867 O O . LEU A 1 107 ? -10.003 0.100 12.147 1.00 92.12 107 LEU A O 1
ATOM 871 N N . ALA A 1 108 ? -10.033 1.649 13.776 1.00 91.88 108 ALA A N 1
ATOM 872 C CA . ALA A 1 108 ? -9.397 2.703 12.985 1.00 91.88 108 ALA A CA 1
ATOM 873 C C . ALA A 1 108 ? -7.959 2.343 12.576 1.00 91.88 108 ALA A C 1
ATOM 875 O O . ALA A 1 108 ? -7.587 2.534 11.420 1.00 91.88 108 ALA A O 1
ATOM 876 N N . GLU A 1 109 ? -7.177 1.742 13.476 1.00 91.38 109 GLU A N 1
ATOM 877 C CA . GLU A 1 109 ? -5.835 1.222 13.181 1.00 91.38 109 GLU A CA 1
ATOM 878 C C . GLU A 1 109 ? -5.859 0.153 12.091 1.00 91.38 109 GLU A C 1
ATOM 880 O O . GLU A 1 109 ? -5.080 0.209 11.139 1.00 91.38 109 GLU A O 1
ATOM 885 N N . ARG A 1 110 ? -6.790 -0.800 12.183 1.00 90.38 110 ARG A N 1
ATOM 886 C CA . ARG A 1 110 ? -6.973 -1.846 11.168 1.00 90.38 110 ARG A CA 1
ATOM 887 C C . ARG A 1 110 ? -7.352 -1.247 9.815 1.00 90.38 110 ARG A C 1
ATOM 889 O O . ARG A 1 110 ? -6.788 -1.660 8.803 1.00 90.38 110 ARG A O 1
ATOM 896 N N . ALA A 1 111 ? -8.250 -0.263 9.798 1.00 90.50 111 ALA A N 1
ATOM 897 C CA . ALA A 1 111 ? -8.656 0.435 8.581 1.00 90.50 111 ALA A CA 1
ATOM 898 C C . ALA A 1 111 ? -7.505 1.246 7.959 1.00 90.50 111 ALA A C 1
ATOM 900 O O . ALA A 1 111 ? -7.314 1.203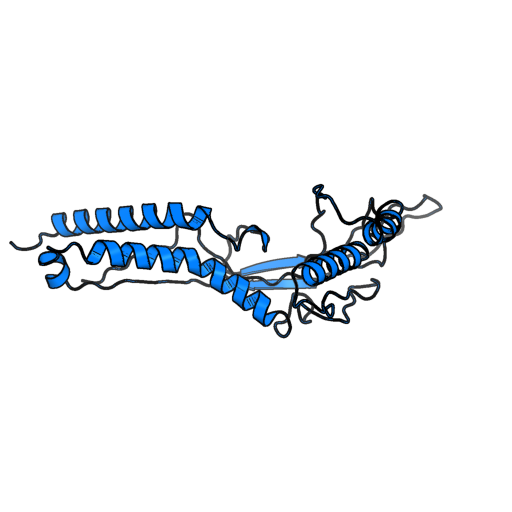 6.746 1.00 90.50 111 ALA A O 1
ATOM 901 N N . ALA A 1 112 ? -6.701 1.940 8.769 1.00 90.44 112 ALA A N 1
ATOM 902 C CA . ALA A 1 112 ? -5.556 2.723 8.298 1.00 90.44 112 ALA A CA 1
ATOM 903 C C . ALA A 1 112 ? -4.380 1.846 7.826 1.00 90.44 112 ALA A C 1
ATOM 905 O O . ALA A 1 112 ? -3.659 2.214 6.899 1.00 90.44 112 ALA A O 1
ATOM 906 N N . ALA A 1 113 ? -4.191 0.667 8.426 1.00 89.62 113 ALA A N 1
ATOM 907 C CA . ALA A 1 113 ? -3.156 -0.288 8.028 1.00 89.62 113 ALA A CA 1
ATOM 908 C C . ALA A 1 113 ? -3.542 -1.129 6.801 1.00 89.62 113 ALA A C 1
ATOM 910 O O . ALA A 1 113 ? -2.666 -1.691 6.138 1.00 89.62 113 ALA A O 1
ATOM 911 N N . PHE A 1 114 ? -4.835 -1.232 6.490 1.00 88.50 114 PHE A N 1
ATOM 912 C CA . PHE A 1 114 ? -5.326 -2.055 5.390 1.00 88.50 114 PHE A CA 1
ATOM 913 C C . PHE A 1 114 ? -4.693 -1.688 4.037 1.00 88.50 114 PHE A C 1
ATOM 915 O O . PHE A 1 114 ? -4.234 -2.604 3.347 1.00 88.50 114 PHE A O 1
ATOM 922 N N . PRO A 1 115 ? -4.537 -0.394 3.684 1.00 87.88 115 PRO A N 1
ATOM 923 C CA . PRO A 1 115 ? -3.855 -0.042 2.458 1.00 87.88 115 PRO A CA 1
ATOM 924 C C . PRO A 1 115 ? -2.406 -0.528 2.355 1.00 87.88 115 PRO A C 1
ATOM 926 O O . PRO A 1 115 ? -2.001 -1.050 1.317 1.00 87.88 115 PRO A O 1
ATOM 929 N N . ASN A 1 116 ? -1.649 -0.430 3.455 1.00 86.38 116 ASN A N 1
ATOM 930 C CA . ASN A 1 116 ? -0.284 -0.955 3.521 1.00 86.38 116 ASN A CA 1
ATOM 931 C C . ASN A 1 116 ? -0.278 -2.450 3.202 1.00 86.38 116 ASN A C 1
ATOM 933 O O . ASN A 1 116 ? 0.488 -2.897 2.353 1.00 86.38 116 ASN A O 1
ATOM 937 N N . LYS A 1 117 ? -1.165 -3.219 3.845 1.00 88.75 117 LYS A N 1
ATOM 938 C CA . LYS A 1 117 ? -1.242 -4.669 3.644 1.00 88.75 117 LYS A CA 1
ATOM 939 C C . LYS A 1 117 ? -1.448 -5.028 2.173 1.00 88.75 117 LYS A C 1
ATOM 941 O O . LYS A 1 117 ? -0.783 -5.936 1.689 1.00 88.75 117 LYS A O 1
ATOM 946 N N . LEU A 1 118 ? -2.337 -4.325 1.472 1.00 88.19 118 LEU A N 1
ATOM 947 C CA . LEU A 1 118 ? -2.592 -4.598 0.059 1.00 88.19 118 LEU A CA 1
ATOM 948 C C . LEU A 1 118 ? -1.357 -4.318 -0.806 1.00 88.19 118 LEU A C 1
ATOM 950 O O . LEU A 1 118 ? -0.943 -5.196 -1.560 1.00 88.19 118 LEU A O 1
ATOM 954 N N . VAL A 1 119 ? -0.730 -3.150 -0.653 1.00 86.75 119 VAL A N 1
ATOM 955 C CA . VAL A 1 119 ? 0.452 -2.774 -1.448 1.00 86.75 119 VAL A CA 1
ATOM 956 C C . VAL A 1 119 ? 1.618 -3.729 -1.193 1.00 86.75 119 VAL A C 1
ATOM 958 O O . VAL A 1 119 ? 2.193 -4.263 -2.138 1.00 86.75 119 VAL A O 1
ATOM 961 N N . PHE A 1 120 ? 1.927 -4.020 0.073 1.00 87.19 120 PHE A N 1
ATOM 962 C CA . PHE A 1 120 ? 3.008 -4.948 0.406 1.00 87.19 120 PHE A CA 1
ATOM 963 C C . PHE A 1 120 ? 2.713 -6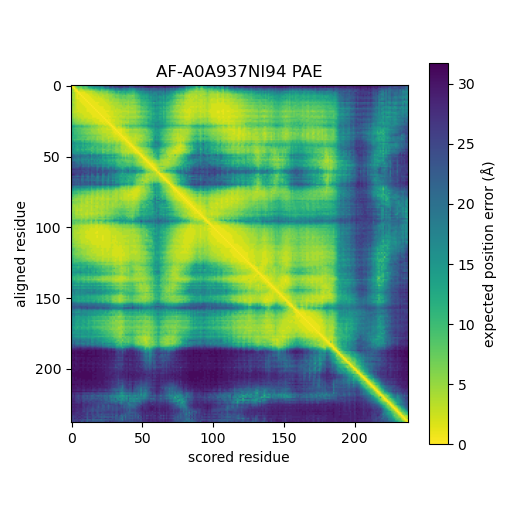.381 -0.048 1.00 87.19 120 PHE A C 1
ATOM 965 O O . PHE A 1 120 ? 3.630 -7.062 -0.493 1.00 87.19 120 PHE A O 1
ATOM 972 N N . SER A 1 121 ? 1.452 -6.827 -0.013 1.00 86.88 121 SER A N 1
ATOM 973 C CA . SER A 1 121 ? 1.091 -8.152 -0.535 1.00 86.88 121 SER A CA 1
ATOM 974 C C . SER A 1 121 ? 1.282 -8.276 -2.049 1.00 86.88 121 SER A C 1
ATOM 976 O O . SER A 1 121 ? 1.622 -9.353 -2.529 1.00 86.88 121 SER A O 1
ATOM 978 N N . LEU A 1 122 ? 1.107 -7.186 -2.804 1.00 84.75 122 LEU A N 1
ATOM 979 C CA . LEU A 1 122 ? 1.405 -7.186 -4.235 1.00 84.75 122 LEU A CA 1
ATOM 980 C C . LEU A 1 122 ? 2.905 -7.215 -4.499 1.00 84.75 122 LEU A C 1
ATOM 982 O O . LEU A 1 122 ? 3.339 -7.973 -5.357 1.00 84.75 122 LEU A O 1
ATOM 986 N N . LEU A 1 123 ? 3.688 -6.432 -3.750 1.00 85.81 123 LEU A N 1
ATOM 987 C CA . LEU A 1 123 ? 5.148 -6.444 -3.864 1.00 85.81 123 LEU A CA 1
ATOM 988 C C . LEU A 1 123 ? 5.727 -7.831 -3.564 1.00 85.81 123 LEU A C 1
ATOM 990 O O . LEU A 1 123 ? 6.594 -8.293 -4.299 1.00 85.81 123 LEU A O 1
ATOM 994 N N . ASP A 1 124 ? 5.207 -8.511 -2.542 1.00 87.62 124 ASP A N 1
ATOM 995 C CA . ASP A 1 124 ? 5.575 -9.894 -2.215 1.00 87.62 124 ASP A CA 1
ATOM 996 C C . ASP A 1 124 ? 5.184 -10.867 -3.344 1.00 87.62 124 ASP A C 1
ATOM 998 O O . ASP A 1 124 ? 5.969 -11.712 -3.769 1.00 87.62 124 ASP A O 1
ATOM 1002 N N . ALA A 1 125 ? 4.005 -10.671 -3.944 1.00 86.12 125 ALA A N 1
ATOM 1003 C CA . ALA A 1 125 ? 3.584 -11.398 -5.141 1.00 86.12 125 ALA A CA 1
ATOM 1004 C C . ALA A 1 125 ? 4.304 -10.951 -6.435 1.00 86.12 125 ALA A C 1
ATOM 1006 O O . ALA A 1 125 ? 4.021 -11.502 -7.503 1.00 86.12 125 ALA A O 1
ATOM 1007 N N . GLY A 1 126 ? 5.245 -10.003 -6.351 1.00 82.88 126 GLY A N 1
ATOM 1008 C CA . GLY A 1 126 ? 6.000 -9.370 -7.439 1.00 82.88 126 GLY A CA 1
ATOM 1009 C C . GLY A 1 126 ? 6.557 -10.318 -8.498 1.00 82.88 126 GLY A C 1
ATOM 1010 O O . GLY A 1 126 ? 6.542 -10.034 -9.697 1.00 82.88 126 GLY A O 1
ATOM 1011 N N . ASP A 1 127 ? 7.020 -11.473 -8.040 1.00 83.88 127 ASP A N 1
ATOM 1012 C CA . ASP A 1 127 ? 7.659 -12.499 -8.861 1.00 83.88 127 ASP A CA 1
ATOM 1013 C C . ASP A 1 127 ? 6.677 -13.381 -9.646 1.00 83.88 127 ASP A C 1
ATOM 1015 O O . ASP A 1 127 ? 7.087 -14.098 -10.560 1.00 83.88 127 ASP A O 1
ATOM 1019 N N . THR A 1 128 ? 5.389 -13.367 -9.293 1.00 84.44 128 THR A N 1
ATOM 1020 C CA . THR A 1 128 ? 4.396 -14.321 -9.818 1.00 84.44 128 THR A CA 1
ATOM 1021 C C . THR A 1 128 ? 3.163 -13.653 -10.410 1.00 84.44 128 THR A C 1
ATOM 1023 O O . THR A 1 128 ? 2.648 -14.115 -11.432 1.00 84.44 128 THR A O 1
ATOM 1026 N N . ALA A 1 129 ? 2.680 -12.569 -9.802 1.00 80.88 129 ALA A N 1
ATOM 1027 C CA . ALA A 1 129 ? 1.500 -11.872 -10.278 1.00 80.88 129 ALA A CA 1
ATOM 1028 C C . ALA A 1 129 ? 1.806 -11.130 -11.584 1.00 80.88 129 ALA A C 1
ATOM 1030 O O . ALA A 1 129 ? 2.812 -10.429 -11.723 1.00 80.88 129 ALA A O 1
ATOM 1031 N N . LYS A 1 130 ? 0.919 -11.327 -12.561 1.00 80.75 130 LYS A N 1
ATOM 1032 C CA . LYS A 1 130 ? 1.040 -10.744 -13.894 1.00 80.75 130 LYS A CA 1
ATOM 1033 C C . LYS A 1 130 ? 0.703 -9.256 -13.856 1.00 80.75 130 LYS A C 1
ATOM 1035 O O . LYS A 1 130 ? -0.234 -8.845 -13.178 1.00 80.75 130 LYS A O 1
ATOM 1040 N N . THR A 1 131 ? 1.468 -8.485 -14.611 1.00 76.56 131 THR A N 1
ATOM 1041 C CA . THR A 1 131 ? 1.283 -7.047 -14.831 1.00 76.56 131 THR A CA 1
ATOM 1042 C C . THR A 1 131 ? 0.568 -6.796 -16.164 1.00 76.56 131 THR A C 1
ATOM 1044 O O . THR A 1 131 ? 0.077 -7.743 -16.784 1.00 76.56 131 THR A O 1
ATOM 1047 N N . PHE A 1 132 ? 0.493 -5.534 -16.596 1.00 72.62 132 PHE A N 1
ATOM 1048 C CA . PHE A 1 132 ? -0.244 -5.096 -17.789 1.00 72.62 132 PHE A CA 1
ATOM 1049 C C . PHE A 1 132 ? 0.130 -5.838 -19.087 1.00 72.62 132 PHE A C 1
ATOM 1051 O O . PHE A 1 132 ? -0.730 -6.031 -19.931 1.00 72.62 132 PHE A O 1
ATOM 1058 N N . ASP A 1 133 ? 1.369 -6.319 -19.226 1.00 70.50 133 ASP A N 1
ATOM 1059 C CA . ASP A 1 133 ? 1.843 -7.070 -20.403 1.00 70.50 133 ASP A CA 1
ATOM 1060 C C . ASP A 1 133 ? 1.776 -8.602 -20.224 1.00 70.50 133 ASP A C 1
ATOM 1062 O O . ASP A 1 133 ? 2.384 -9.371 -20.970 1.00 70.50 133 ASP A O 1
ATOM 1066 N N . GLY A 1 134 ? 1.097 -9.076 -19.175 1.00 75.94 134 GLY A N 1
ATOM 1067 C CA . GLY A 1 134 ? 0.965 -10.499 -18.867 1.00 75.94 134 GLY A CA 1
ATOM 1068 C C . GLY A 1 134 ? 2.213 -11.152 -18.259 1.00 75.94 134 GLY A C 1
ATOM 1069 O O . GLY A 1 134 ? 2.191 -12.363 -18.005 1.00 75.94 134 GLY A O 1
ATOM 1070 N N . THR A 1 135 ? 3.278 -10.393 -17.981 1.00 82.19 135 THR A N 1
ATOM 1071 C CA . THR A 1 135 ? 4.507 -10.883 -17.334 1.00 82.19 135 THR A CA 1
ATOM 1072 C C . THR A 1 135 ? 4.593 -10.479 -15.860 1.00 82.19 135 THR A C 1
ATOM 1074 O O . THR A 1 135 ? 3.910 -9.553 -15.419 1.00 82.19 135 THR A O 1
ATOM 1077 N N . ALA A 1 136 ? 5.410 -11.193 -15.075 1.00 84.88 136 ALA A N 1
ATOM 1078 C CA . ALA A 1 136 ? 5.662 -10.857 -13.672 1.00 84.88 136 ALA A CA 1
ATOM 1079 C C . ALA A 1 136 ? 6.299 -9.466 -13.525 1.00 84.88 136 ALA A C 1
ATOM 1081 O O . ALA A 1 136 ? 7.031 -9.007 -14.407 1.00 84.88 136 ALA A O 1
ATOM 1082 N N . PHE A 1 137 ? 6.041 -8.804 -12.398 1.00 83.56 137 PHE A N 1
ATOM 1083 C CA . PHE A 1 137 ? 6.574 -7.471 -12.132 1.00 83.56 137 PHE A CA 1
ATOM 1084 C C . PHE A 1 137 ? 8.093 -7.483 -11.997 1.00 83.56 137 PHE A C 1
ATOM 1086 O O . PHE A 1 137 ? 8.750 -6.675 -12.649 1.00 83.56 137 PHE A O 1
ATOM 1093 N N . PHE A 1 138 ? 8.650 -8.394 -11.192 1.00 86.06 138 PHE A N 1
ATOM 1094 C CA . PHE A 1 138 ? 10.095 -8.584 -11.066 1.00 86.06 138 PHE A CA 1
ATOM 1095 C C . PHE A 1 138 ? 10.560 -9.709 -11.983 1.00 86.06 138 PHE A C 1
ATOM 1097 O O . PHE A 1 138 ? 10.196 -10.876 -11.817 1.00 86.06 138 PHE A O 1
ATOM 1104 N N . LYS A 1 139 ? 11.390 -9.369 -12.967 1.00 84.62 139 LYS A N 1
ATOM 1105 C CA . LYS A 1 139 ? 11.900 -10.333 -13.936 1.00 84.62 139 LYS A CA 1
ATOM 1106 C C . LYS A 1 139 ? 13.289 -9.945 -14.431 1.00 84.62 139 LYS A C 1
ATOM 1108 O O . LYS A 1 139 ? 13.629 -8.774 -14.567 1.00 84.62 139 LYS A O 1
ATOM 1113 N N . THR A 1 140 ? 14.089 -10.964 -14.737 1.00 87.12 140 THR A N 1
ATOM 1114 C CA . THR A 1 140 ? 15.422 -10.791 -15.332 1.00 87.12 140 THR A CA 1
ATOM 1115 C C . THR A 1 140 ? 15.369 -10.484 -16.826 1.00 87.12 140 THR A C 1
ATOM 1117 O O . THR A 1 140 ? 16.319 -9.936 -17.387 1.00 87.12 140 THR A O 1
ATOM 1120 N N . THR A 1 141 ? 14.263 -10.858 -17.477 1.00 84.38 141 THR A N 1
ATOM 1121 C CA . THR A 1 141 ? 14.070 -10.738 -18.922 1.00 84.38 141 THR A CA 1
ATOM 1122 C C . THR A 1 141 ? 12.698 -10.179 -19.291 1.00 84.38 141 THR A C 1
ATOM 1124 O O . THR A 1 141 ? 11.676 -10.873 -19.200 1.00 84.38 141 THR A O 1
ATOM 1127 N N . ARG A 1 142 ? 12.665 -8.923 -19.739 1.00 82.06 142 ARG A N 1
ATOM 1128 C CA . ARG A 1 142 ? 11.453 -8.231 -20.191 1.00 82.06 142 ARG A CA 1
ATOM 1129 C C . ARG A 1 142 ? 11.789 -7.324 -21.370 1.00 82.06 142 ARG A C 1
ATOM 1131 O O . ARG A 1 142 ? 12.797 -6.632 -21.344 1.00 82.06 142 ARG A O 1
ATOM 1138 N N . LYS A 1 143 ? 10.957 -7.342 -22.407 1.00 81.50 143 LYS A N 1
ATOM 1139 C CA . LYS A 1 143 ? 11.105 -6.502 -23.598 1.00 81.50 143 LYS A CA 1
ATOM 1140 C C . LYS A 1 143 ? 9.752 -5.884 -23.916 1.00 81.50 143 LYS A C 1
ATOM 1142 O O . LYS A 1 143 ? 8.761 -6.610 -23.924 1.00 81.50 143 LYS A O 1
ATOM 1147 N N . ILE A 1 144 ? 9.725 -4.578 -24.149 1.00 77.69 144 ILE A N 1
ATOM 1148 C CA . ILE A 1 144 ? 8.520 -3.834 -24.521 1.00 77.69 144 ILE A CA 1
ATOM 1149 C C . ILE A 1 144 ? 8.795 -3.233 -25.897 1.00 77.69 144 ILE A C 1
ATOM 1151 O O . ILE A 1 144 ? 9.749 -2.477 -26.049 1.00 77.69 144 ILE A O 1
ATOM 1155 N N . GLY A 1 145 ? 8.012 -3.608 -26.909 1.00 78.25 145 GLY A N 1
ATOM 1156 C CA . GLY A 1 145 ? 8.257 -3.174 -28.288 1.00 78.25 145 GLY A CA 1
ATOM 1157 C C . GLY A 1 145 ? 9.675 -3.516 -28.767 1.00 78.25 145 GLY A C 1
ATOM 1158 O O . GLY A 1 145 ? 10.085 -4.680 -28.746 1.00 78.25 145 GLY A O 1
ATOM 1159 N N . GLU A 1 146 ? 10.428 -2.500 -29.185 1.00 78.12 146 GLU A N 1
ATOM 1160 C CA . GLU A 1 146 ? 11.807 -2.605 -29.679 1.00 78.12 146 GLU A CA 1
ATOM 1161 C C . GLU A 1 146 ? 12.875 -2.411 -28.588 1.00 78.12 146 GLU A C 1
ATOM 1163 O O . GLU A 1 146 ? 14.061 -2.567 -28.879 1.00 78.12 146 GLU A O 1
ATOM 1168 N N . SER A 1 147 ? 12.481 -2.175 -27.329 1.00 77.12 147 SER A N 1
ATOM 1169 C CA . SER A 1 147 ? 13.406 -1.909 -26.219 1.00 77.12 147 SER A CA 1
ATOM 1170 C C . SER A 1 147 ? 14.490 -2.985 -26.053 1.00 77.12 147 SER A C 1
ATOM 1172 O O . SER A 1 147 ? 14.266 -4.183 -26.274 1.00 77.12 147 SER A O 1
ATOM 1174 N N . ALA A 1 148 ? 15.661 -2.601 -25.545 1.00 80.56 148 ALA A N 1
ATOM 1175 C CA . ALA A 1 148 ? 16.594 -3.563 -24.967 1.00 80.56 148 ALA A CA 1
ATOM 1176 C C . ALA A 1 148 ? 15.964 -4.303 -23.769 1.00 80.56 148 ALA A C 1
ATOM 1178 O O . ALA A 1 148 ? 14.902 -3.938 -23.254 1.00 80.56 148 ALA A O 1
ATOM 1179 N N . ASN A 1 149 ? 16.628 -5.374 -23.324 1.00 84.81 149 ASN A N 1
ATOM 1180 C CA . ASN A 1 149 ? 16.164 -6.167 -22.193 1.00 84.81 149 ASN A CA 1
ATOM 1181 C C . ASN A 1 149 ? 16.111 -5.334 -20.898 1.00 84.81 149 ASN A C 1
ATOM 1183 O O . ASN A 1 149 ? 17.138 -4.877 -20.398 1.00 84.81 149 ASN A O 1
ATOM 1187 N N . ILE A 1 150 ? 14.921 -5.219 -20.321 1.00 82.88 150 ILE A N 1
ATOM 1188 C CA . ILE A 1 150 ? 14.649 -4.602 -19.028 1.00 82.88 150 ILE A CA 1
ATOM 1189 C C . ILE A 1 150 ? 14.791 -5.688 -17.957 1.00 82.88 150 ILE A C 1
ATOM 1191 O O . ILE A 1 150 ? 13.976 -6.607 -17.861 1.00 82.88 150 ILE A O 1
ATOM 1195 N N . ASN A 1 151 ? 15.845 -5.584 -17.148 1.00 85.25 151 ASN A N 1
ATOM 1196 C CA . ASN A 1 151 ? 16.058 -6.428 -15.975 1.00 85.25 151 ASN A CA 1
ATOM 1197 C C . ASN A 1 151 ? 15.835 -5.596 -14.709 1.00 85.25 151 ASN A C 1
ATOM 1199 O O . ASN A 1 151 ? 16.586 -4.654 -14.451 1.00 85.25 151 ASN A O 1
ATOM 1203 N N . ASN A 1 152 ? 14.820 -5.951 -13.923 1.00 81.94 152 ASN A N 1
ATOM 1204 C CA . ASN A 1 152 ? 14.529 -5.337 -12.625 1.00 81.94 152 ASN A CA 1
ATOM 1205 C C . ASN A 1 152 ? 14.557 -6.351 -11.468 1.00 81.94 152 ASN A C 1
ATOM 1207 O O . ASN A 1 152 ? 14.096 -6.046 -10.370 1.00 81.94 152 ASN A O 1
ATOM 1211 N N . LYS A 1 153 ? 15.099 -7.550 -11.708 1.00 85.38 153 LYS A N 1
ATOM 1212 C CA . LYS A 1 153 ? 15.335 -8.581 -10.695 1.00 85.38 153 LYS A CA 1
ATOM 1213 C C . LYS A 1 153 ? 16.833 -8.833 -10.589 1.00 85.38 153 LYS A C 1
ATOM 1215 O O . LYS A 1 153 ? 17.381 -9.756 -11.191 1.00 85.38 153 LYS A O 1
ATOM 1220 N N . LEU A 1 154 ? 17.496 -7.957 -9.846 1.00 82.31 154 LEU A N 1
ATOM 1221 C CA . LEU A 1 154 ? 18.929 -8.038 -9.592 1.00 82.31 154 LEU A CA 1
ATOM 1222 C C . LEU A 1 154 ? 19.203 -8.989 -8.424 1.00 82.31 154 LEU A C 1
ATOM 1224 O O . LEU A 1 154 ? 18.419 -9.079 -7.480 1.00 82.31 154 LEU A O 1
ATOM 1228 N N . THR A 1 155 ? 20.324 -9.699 -8.486 1.00 81.31 155 THR A N 1
ATOM 1229 C CA . THR A 1 155 ? 20.836 -10.483 -7.358 1.00 81.31 155 THR A CA 1
ATOM 1230 C C . THR A 1 155 ? 21.650 -9.569 -6.450 1.00 81.31 155 THR A C 1
ATOM 1232 O O . THR A 1 155 ? 22.619 -8.976 -6.918 1.00 81.31 155 THR A O 1
ATOM 1235 N N . GLY A 1 156 ? 21.268 -9.466 -5.177 1.00 77.25 156 GLY A N 1
ATOM 1236 C CA . GLY A 1 156 ? 22.015 -8.725 -4.157 1.00 77.25 156 GLY A CA 1
ATOM 1237 C C . GLY A 1 156 ? 22.768 -9.653 -3.204 1.00 77.25 156 GLY A C 1
ATOM 1238 O O . GLY A 1 156 ? 22.388 -10.812 -3.025 1.00 77.25 156 GLY A O 1
ATOM 1239 N N . ALA A 1 157 ? 23.824 -9.136 -2.578 1.00 75.56 157 ALA A N 1
ATOM 1240 C CA . ALA A 1 157 ? 24.591 -9.831 -1.536 1.00 75.56 157 ALA A CA 1
ATOM 1241 C C . ALA A 1 157 ? 24.201 -9.374 -0.112 1.00 75.56 157 ALA A C 1
ATOM 1243 O O . ALA A 1 157 ? 24.883 -9.707 0.862 1.00 75.56 157 ALA A O 1
ATOM 1244 N N . GLY A 1 158 ? 23.157 -8.547 0.007 1.00 67.31 158 GLY A N 1
ATOM 1245 C CA . GLY A 1 158 ? 22.788 -7.783 1.196 1.00 67.31 158 GLY A CA 1
ATOM 1246 C C . GLY A 1 158 ? 22.546 -8.586 2.475 1.00 67.31 158 GLY A C 1
ATOM 1247 O O . GLY A 1 158 ? 21.438 -9.046 2.732 1.00 67.31 158 GLY A O 1
ATOM 1248 N N . VAL A 1 159 ? 23.571 -8.646 3.331 1.00 79.38 159 VAL A N 1
ATOM 1249 C CA . VAL A 1 159 ? 23.479 -9.062 4.750 1.00 79.38 159 VAL A CA 1
ATOM 1250 C C . VAL A 1 159 ? 23.971 -7.970 5.711 1.00 79.38 159 VAL A C 1
ATOM 1252 O O . VAL A 1 159 ? 23.635 -7.983 6.892 1.00 79.38 159 VAL A O 1
ATOM 1255 N N . THR A 1 160 ? 24.751 -7.005 5.214 1.00 89.31 160 THR A N 1
ATOM 1256 C CA . THR A 1 160 ? 25.296 -5.865 5.969 1.00 89.31 160 THR A CA 1
ATOM 1257 C C . THR A 1 160 ? 24.761 -4.546 5.409 1.00 89.31 160 THR A C 1
ATOM 1259 O O . THR A 1 160 ? 24.356 -4.473 4.248 1.00 89.31 160 THR A O 1
ATOM 1262 N N . ALA A 1 161 ? 24.783 -3.479 6.217 1.00 85.25 161 ALA A N 1
ATOM 1263 C CA . ALA A 1 161 ? 24.324 -2.154 5.788 1.00 85.25 161 ALA A CA 1
ATOM 1264 C C . ALA A 1 161 ? 25.095 -1.619 4.565 1.00 85.25 161 ALA A C 1
ATOM 1266 O O . ALA A 1 161 ? 24.502 -0.962 3.713 1.00 85.25 161 ALA A O 1
ATOM 1267 N N . ASP A 1 162 ? 26.389 -1.929 4.453 1.00 85.56 162 ASP A N 1
ATOM 1268 C CA . ASP A 1 162 ? 27.205 -1.499 3.315 1.00 85.56 162 ASP A CA 1
ATOM 1269 C C . ASP A 1 162 ? 26.865 -2.276 2.040 1.00 85.56 162 ASP A C 1
ATOM 1271 O O . ASP A 1 162 ? 26.681 -1.655 0.996 1.00 85.56 162 ASP A O 1
ATOM 1275 N N . ASN A 1 163 ? 26.641 -3.593 2.128 1.00 84.88 163 ASN A N 1
ATOM 1276 C CA . ASN A 1 163 ? 26.194 -4.375 0.971 1.00 84.88 163 ASN A CA 1
ATOM 1277 C C . ASN A 1 163 ? 24.825 -3.899 0.470 1.00 84.88 163 ASN A C 1
ATOM 1279 O O . ASN A 1 163 ? 24.626 -3.770 -0.731 1.00 84.88 163 ASN A O 1
ATOM 1283 N N . ILE A 1 164 ? 23.901 -3.567 1.379 1.00 85.19 164 ILE A N 1
ATOM 1284 C CA . ILE A 1 164 ? 22.581 -3.037 1.007 1.00 85.19 164 ILE A CA 1
ATOM 1285 C C . ILE A 1 164 ? 22.715 -1.699 0.264 1.00 85.19 164 ILE A C 1
ATOM 1287 O O . ILE A 1 164 ? 22.014 -1.472 -0.719 1.00 85.19 164 ILE A O 1
ATOM 1291 N N . ARG A 1 165 ? 23.624 -0.811 0.691 1.00 84.31 165 ARG A N 1
ATOM 1292 C CA . ARG A 1 165 ? 23.880 0.459 -0.015 1.00 84.31 165 ARG A CA 1
ATOM 1293 C C . ARG A 1 165 ? 24.400 0.219 -1.431 1.00 84.31 165 ARG A C 1
ATOM 1295 O O . ARG A 1 165 ? 23.922 0.869 -2.359 1.00 84.31 165 ARG A O 1
ATOM 1302 N N . THR A 1 166 ? 25.332 -0.717 -1.599 1.00 85.75 166 THR A N 1
ATOM 1303 C CA . THR A 1 166 ? 25.863 -1.097 -2.915 1.00 85.75 166 THR A CA 1
ATOM 1304 C C . THR A 1 166 ? 24.787 -1.723 -3.801 1.00 85.75 166 THR A C 1
ATOM 1306 O O . THR A 1 166 ? 24.656 -1.335 -4.961 1.00 85.75 166 THR A O 1
ATOM 1309 N N . ASP A 1 167 ? 23.965 -2.620 -3.254 1.00 83.94 167 ASP A N 1
ATOM 1310 C CA . ASP A 1 167 ? 22.866 -3.266 -3.980 1.00 83.94 167 ASP A CA 1
ATOM 1311 C C . ASP A 1 167 ? 21.833 -2.226 -4.467 1.00 83.94 167 ASP A C 1
ATOM 1313 O O . ASP A 1 167 ? 21.395 -2.264 -5.620 1.00 83.94 167 ASP A O 1
ATOM 1317 N N . ILE A 1 168 ? 21.486 -1.239 -3.628 1.00 83.81 168 ILE A N 1
ATOM 1318 C CA . ILE A 1 168 ? 20.587 -0.134 -4.008 1.00 83.81 168 ILE A CA 1
ATOM 1319 C C . ILE A 1 168 ? 21.217 0.733 -5.105 1.00 83.81 168 ILE A C 1
ATOM 1321 O O . ILE A 1 168 ? 20.537 1.085 -6.070 1.00 83.81 168 ILE A O 1
ATOM 1325 N N . ALA A 1 169 ? 22.505 1.069 -4.992 1.00 83.31 169 ALA A N 1
ATOM 1326 C CA . ALA A 1 169 ? 23.201 1.855 -6.010 1.00 83.31 169 ALA A CA 1
ATOM 1327 C C . ALA A 1 169 ? 23.205 1.139 -7.372 1.00 83.31 169 ALA A C 1
ATOM 1329 O O . ALA A 1 169 ? 22.877 1.751 -8.392 1.00 83.31 169 ALA A O 1
ATOM 1330 N N . ALA A 1 170 ? 23.472 -0.170 -7.384 1.00 83.50 170 ALA A N 1
ATOM 1331 C CA . ALA A 1 170 ? 23.407 -0.991 -8.589 1.00 83.50 170 ALA A CA 1
ATOM 1332 C C . ALA A 1 170 ? 21.996 -1.003 -9.205 1.00 83.50 170 ALA A C 1
ATOM 1334 O O . ALA A 1 170 ? 21.850 -0.885 -10.424 1.00 83.50 170 ALA A O 1
ATOM 1335 N N . ALA A 1 171 ? 20.948 -1.072 -8.376 1.00 82.69 171 ALA A N 1
ATOM 1336 C CA . ALA A 1 171 ? 19.565 -0.991 -8.841 1.00 82.69 171 ALA A CA 1
ATOM 1337 C C . ALA A 1 171 ? 19.237 0.360 -9.492 1.00 82.69 171 ALA A C 1
ATOM 1339 O O . ALA A 1 171 ? 18.623 0.396 -10.559 1.00 82.69 171 ALA A O 1
ATOM 1340 N N . VAL A 1 172 ? 19.689 1.470 -8.904 1.00 80.69 172 VAL A N 1
ATOM 1341 C CA . VAL A 1 172 ? 19.489 2.814 -9.472 1.00 80.69 172 VAL A CA 1
ATOM 1342 C C . VAL A 1 172 ? 20.190 2.953 -10.826 1.00 80.69 172 VAL A C 1
ATOM 1344 O O . VAL A 1 172 ? 19.593 3.464 -11.775 1.00 80.69 172 VAL A O 1
ATOM 1347 N N . VAL A 1 173 ? 21.420 2.450 -10.951 1.00 79.19 173 VAL A N 1
ATOM 1348 C CA . VAL A 1 173 ? 22.172 2.470 -12.217 1.00 79.19 173 VAL A CA 1
ATOM 1349 C C . VAL A 1 173 ? 21.508 1.596 -13.284 1.00 79.19 173 VAL A C 1
ATOM 1351 O O . VAL A 1 173 ? 21.441 1.997 -14.446 1.00 79.19 173 VAL A O 1
ATOM 1354 N N . ALA A 1 174 ? 20.979 0.427 -12.914 1.00 80.19 174 ALA A N 1
ATOM 1355 C CA . ALA A 1 174 ? 20.247 -0.431 -13.844 1.00 80.19 174 ALA A CA 1
ATOM 1356 C C . ALA A 1 174 ? 18.971 0.252 -14.367 1.00 80.19 174 ALA A C 1
ATOM 1358 O O . ALA A 1 174 ? 18.717 0.228 -15.571 1.00 80.19 174 ALA A O 1
ATOM 1359 N N . MET A 1 175 ? 18.213 0.921 -13.489 1.00 76.81 175 MET A N 1
ATOM 1360 C CA . MET A 1 175 ? 17.001 1.654 -13.875 1.00 76.81 175 MET A CA 1
ATOM 1361 C C . MET A 1 175 ? 17.290 2.846 -14.796 1.00 76.81 175 MET A C 1
ATOM 1363 O O . MET A 1 175 ? 16.482 3.155 -15.670 1.00 76.81 175 MET A O 1
ATOM 1367 N N . ALA A 1 176 ? 18.448 3.496 -14.652 1.00 74.88 176 ALA A N 1
ATOM 1368 C CA . ALA A 1 176 ? 18.842 4.620 -15.503 1.00 74.88 176 ALA A CA 1
ATOM 1369 C C . ALA A 1 176 ? 19.088 4.228 -16.975 1.00 74.88 176 ALA A C 1
ATOM 1371 O O . ALA A 1 176 ? 19.091 5.099 -17.841 1.00 74.88 176 ALA A O 1
ATOM 1372 N N . LYS A 1 177 ? 19.285 2.933 -17.264 1.00 77.19 177 LYS A N 1
ATOM 1373 C CA . LYS A 1 177 ? 19.562 2.405 -18.612 1.00 77.19 177 LYS A CA 1
ATOM 1374 C C . LYS A 1 177 ? 18.309 1.945 -19.360 1.00 77.19 177 LYS A C 1
ATOM 1376 O O . LYS A 1 177 ? 18.423 1.435 -20.472 1.00 77.19 177 LYS A O 1
ATOM 1381 N N . TYR A 1 178 ? 17.124 2.069 -18.763 1.00 79.12 178 TYR A N 1
ATOM 1382 C CA . TYR A 1 178 ? 15.894 1.636 -19.419 1.00 79.12 178 TYR A CA 1
ATOM 1383 C C . TYR A 1 178 ? 15.569 2.524 -20.619 1.00 79.12 178 TYR A C 1
ATOM 1385 O O . TYR A 1 178 ? 15.421 3.742 -20.503 1.00 79.12 178 TYR A O 1
ATOM 1393 N N . GLN A 1 179 ? 15.456 1.867 -21.767 1.00 79.44 179 GLN A N 1
ATOM 1394 C CA . GLN A 1 179 ? 14.992 2.458 -23.010 1.00 79.44 179 GLN A CA 1
ATOM 1395 C C . GLN A 1 179 ? 13.467 2.531 -23.016 1.00 79.44 179 GLN A C 1
ATOM 1397 O O . GLN A 1 179 ? 12.784 1.846 -22.245 1.00 79.44 179 GLN A O 1
ATOM 1402 N N . ASP A 1 180 ? 12.938 3.386 -23.875 1.00 74.69 180 ASP A N 1
ATOM 1403 C CA . ASP A 1 180 ? 11.527 3.355 -24.204 1.00 74.69 180 ASP A CA 1
ATOM 1404 C C . ASP A 1 180 ? 11.174 2.123 -25.061 1.00 74.69 180 ASP A C 1
ATOM 1406 O O . ASP A 1 180 ? 12.016 1.297 -25.421 1.00 74.69 180 ASP A O 1
ATOM 1410 N N . ASP A 1 181 ? 9.888 1.985 -25.361 1.00 72.94 181 ASP A N 1
ATOM 1411 C CA . ASP A 1 181 ? 9.300 0.940 -26.202 1.00 72.94 181 ASP A CA 1
ATOM 1412 C C . ASP A 1 181 ? 9.779 0.964 -27.664 1.00 72.94 181 ASP A C 1
ATOM 1414 O O . ASP A 1 181 ? 9.466 0.048 -28.425 1.00 72.94 181 ASP A O 1
ATOM 1418 N N . ARG A 1 182 ? 10.550 1.982 -28.055 1.00 73.06 182 ARG A N 1
ATOM 1419 C CA . ARG A 1 182 ? 11.140 2.157 -29.386 1.00 73.06 182 ARG A CA 1
ATOM 1420 C C . ARG A 1 182 ? 12.654 1.927 -29.386 1.00 73.06 182 ARG A C 1
ATOM 1422 O O . ARG A 1 182 ? 13.269 1.954 -30.443 1.00 73.06 182 ARG A O 1
ATOM 1429 N N . GLY A 1 183 ? 13.246 1.652 -28.222 1.00 74.31 183 GLY A N 1
ATOM 1430 C CA . GLY A 1 183 ? 14.688 1.458 -28.075 1.00 74.31 183 GLY A CA 1
ATOM 1431 C C . GLY A 1 183 ? 15.478 2.756 -27.895 1.00 74.31 183 GLY A C 1
ATOM 1432 O O . GLY A 1 183 ? 16.695 2.688 -27.704 1.00 74.31 183 GLY A O 1
ATOM 1433 N N . ASP A 1 184 ? 14.818 3.915 -27.878 1.00 73.62 184 ASP A N 1
ATOM 1434 C CA . ASP A 1 184 ? 15.466 5.193 -27.619 1.00 73.62 184 ASP A CA 1
ATOM 1435 C C . ASP A 1 184 ? 15.731 5.349 -26.112 1.00 73.62 184 ASP A C 1
ATOM 1437 O O . ASP A 1 184 ? 14.978 4.893 -25.240 1.00 73.62 184 ASP A O 1
ATOM 1441 N N . ALA A 1 185 ? 16.845 5.993 -25.764 1.00 66.19 185 ALA A N 1
ATOM 1442 C CA . ALA A 1 185 ? 17.121 6.339 -24.377 1.00 66.19 185 ALA A CA 1
ATOM 1443 C C . ALA A 1 185 ? 16.152 7.441 -23.918 1.00 66.19 185 ALA A C 1
ATOM 1445 O O . ALA A 1 185 ? 15.972 8.453 -24.596 1.00 66.19 185 ALA A O 1
ATOM 1446 N N . ARG A 1 186 ? 15.556 7.304 -22.727 1.00 61.97 186 ARG A N 1
ATOM 1447 C CA . ARG A 1 186 ? 14.683 8.363 -22.196 1.00 61.97 186 ARG A CA 1
ATOM 1448 C C . ARG A 1 186 ? 15.446 9.686 -22.034 1.00 61.97 186 ARG A C 1
ATOM 1450 O O . ARG A 1 186 ? 16.507 9.740 -21.413 1.00 61.97 186 ARG A O 1
ATOM 1457 N N . GLY A 1 187 ? 14.884 10.762 -22.592 1.00 53.38 187 GLY A N 1
ATOM 1458 C CA . GLY A 1 187 ? 15.536 12.068 -22.763 1.00 53.38 187 GLY A CA 1
ATOM 1459 C C . GLY A 1 187 ? 16.134 12.733 -21.504 1.00 53.38 187 GLY A C 1
ATOM 1460 O O . GLY A 1 187 ? 15.707 12.505 -20.374 1.00 53.38 187 GLY A O 1
ATOM 1461 N N . ARG A 1 188 ? 17.121 13.620 -21.754 1.00 41.62 188 ARG A N 1
ATOM 1462 C CA . ARG A 1 188 ? 18.143 14.210 -20.842 1.00 41.62 188 ARG A CA 1
ATOM 1463 C C . ARG A 1 188 ? 19.182 13.229 -20.264 1.00 41.62 188 ARG A C 1
ATOM 1465 O O . ARG A 1 188 ? 19.948 13.619 -19.383 1.00 41.62 188 ARG A O 1
ATOM 1472 N N . GLY A 1 189 ? 19.245 11.992 -20.754 1.00 43.25 189 GLY A N 1
ATOM 1473 C CA . GLY A 1 189 ? 20.118 10.950 -20.203 1.00 43.25 189 GLY A CA 1
ATOM 1474 C C . GLY A 1 189 ? 21.396 10.633 -20.981 1.00 43.25 189 GLY A C 1
ATOM 1475 O O . GLY A 1 189 ? 22.305 10.080 -20.375 1.00 43.25 189 GLY A O 1
ATOM 1476 N N . GLU A 1 190 ? 21.514 10.983 -22.265 1.00 42.81 190 GLU A N 1
ATOM 1477 C CA . GLU A 1 190 ? 22.604 10.440 -23.099 1.00 42.81 190 GLU A CA 1
ATOM 1478 C C . GLU A 1 190 ? 24.005 10.828 -22.613 1.00 42.81 190 GLU A C 1
ATOM 1480 O O . GLU A 1 190 ? 24.895 9.987 -22.579 1.00 42.81 190 GLU A O 1
ATOM 1485 N N . VAL A 1 191 ? 24.196 12.068 -22.153 1.00 42.38 191 VAL A N 1
ATOM 1486 C CA . VAL A 1 191 ? 25.536 12.556 -21.777 1.00 42.38 191 VAL A CA 1
ATOM 1487 C C . VAL A 1 191 ? 25.821 12.403 -20.282 1.00 42.38 191 VAL A C 1
ATOM 1489 O O . VAL A 1 191 ? 26.958 12.215 -19.890 1.00 42.38 191 VAL A O 1
ATOM 1492 N N . ARG A 1 192 ? 24.794 12.443 -19.420 1.00 42.62 192 ARG A N 1
ATOM 1493 C CA . ARG A 1 192 ? 24.984 12.422 -17.957 1.00 42.62 192 ARG A CA 1
ATOM 1494 C C . ARG A 1 192 ? 24.655 11.094 -17.290 1.00 42.62 192 ARG A C 1
ATOM 1496 O O . ARG A 1 192 ? 25.183 10.859 -16.216 1.00 42.62 192 ARG A O 1
ATOM 1503 N N . ALA A 1 193 ? 23.794 10.237 -17.840 1.00 39.69 193 ALA A N 1
ATOM 1504 C CA . ALA A 1 193 ? 23.443 8.981 -17.165 1.00 39.69 193 ALA A CA 1
ATOM 1505 C C . ALA A 1 193 ? 24.531 7.912 -17.343 1.00 39.69 193 ALA A C 1
ATOM 1507 O O . ALA A 1 193 ? 24.827 7.195 -16.391 1.00 39.69 193 ALA A O 1
ATOM 1508 N N . ALA A 1 194 ? 25.172 7.859 -18.515 1.00 37.59 194 ALA A N 1
ATOM 1509 C CA . ALA A 1 194 ? 26.348 7.018 -18.737 1.00 37.59 194 ALA A CA 1
ATOM 1510 C C . ALA A 1 194 ? 27.553 7.510 -17.907 1.00 37.59 194 ALA A C 1
ATOM 1512 O O . ALA A 1 194 ? 28.142 6.733 -17.163 1.00 37.59 194 ALA A O 1
ATOM 1513 N N . GLU A 1 195 ? 27.829 8.819 -17.931 1.00 38.22 195 GLU A N 1
ATOM 1514 C CA . GLU A 1 195 ? 28.965 9.446 -17.232 1.00 38.22 195 GLU A CA 1
ATOM 1515 C C . GLU A 1 195 ? 28.777 9.494 -15.694 1.00 38.22 195 GLU A C 1
ATOM 1517 O O . GLU A 1 195 ? 29.735 9.377 -14.927 1.00 38.22 195 GLU A O 1
ATOM 1522 N N . ARG A 1 196 ? 27.529 9.597 -15.200 1.00 38.56 196 ARG A N 1
ATOM 1523 C CA . ARG A 1 196 ? 27.214 9.570 -13.755 1.00 38.56 196 ARG A CA 1
ATOM 1524 C C . ARG A 1 196 ? 27.115 8.156 -13.181 1.00 38.56 196 ARG A C 1
ATOM 1526 O O . ARG A 1 196 ? 27.371 7.980 -11.996 1.00 38.56 196 ARG A O 1
ATOM 1533 N N . ALA A 1 197 ? 26.771 7.154 -13.992 1.00 38.09 197 ALA A N 1
ATOM 1534 C CA . ALA A 1 197 ? 26.831 5.753 -13.577 1.00 38.09 197 ALA A CA 1
ATOM 1535 C C . ALA A 1 197 ? 28.282 5.293 -13.364 1.00 38.09 197 ALA A C 1
ATOM 1537 O O . ALA A 1 197 ? 28.557 4.617 -12.380 1.00 38.09 197 ALA A O 1
ATOM 1538 N N . GLU A 1 198 ? 29.209 5.729 -14.222 1.00 39.00 198 GLU A N 1
ATOM 1539 C CA . GLU A 1 198 ? 30.641 5.410 -14.106 1.00 39.00 198 GLU A CA 1
ATOM 1540 C C . GLU A 1 198 ? 31.326 6.158 -12.938 1.00 39.00 198 GLU A C 1
ATOM 1542 O O . GLU A 1 198 ? 32.250 5.648 -12.311 1.00 39.00 198 GLU A O 1
ATOM 1547 N N . THR A 1 199 ? 30.834 7.346 -12.563 1.00 31.44 199 THR A N 1
ATOM 1548 C CA . THR A 1 199 ? 31.370 8.135 -11.430 1.00 31.44 199 THR A CA 1
ATOM 1549 C C . THR A 1 199 ? 30.723 7.832 -10.069 1.00 31.44 199 THR A C 1
ATOM 1551 O O . THR A 1 199 ? 31.312 8.142 -9.035 1.00 31.44 199 THR A O 1
ATOM 1554 N N . LEU A 1 200 ? 29.546 7.198 -10.022 1.00 36.78 200 LEU A N 1
ATOM 1555 C CA . LEU A 1 200 ? 28.908 6.769 -8.764 1.00 36.78 200 LEU A CA 1
ATOM 1556 C C . LEU A 1 200 ? 29.493 5.464 -8.203 1.00 36.78 200 LEU A C 1
ATOM 1558 O O . LEU A 1 200 ? 29.396 5.234 -6.999 1.00 36.78 200 LEU A O 1
ATOM 1562 N N . GLU A 1 201 ? 30.146 4.648 -9.033 1.00 40.59 201 GLU A N 1
ATOM 1563 C CA . GLU A 1 201 ? 30.930 3.493 -8.570 1.00 40.59 201 GLU A CA 1
ATOM 1564 C C . GLU A 1 201 ? 32.196 3.918 -7.797 1.00 40.59 201 GLU A C 1
ATOM 1566 O O . GLU A 1 201 ? 32.687 3.160 -6.962 1.00 40.59 201 GLU A O 1
ATOM 1571 N N . SER A 1 202 ? 32.703 5.142 -8.012 1.00 34.56 202 SER A N 1
ATOM 1572 C CA . SER A 1 202 ? 33.946 5.638 -7.397 1.00 34.56 202 SER A CA 1
ATOM 1573 C C . SER A 1 202 ? 33.755 6.589 -6.209 1.00 34.56 202 SER A C 1
ATOM 1575 O O . SER A 1 202 ? 34.687 6.779 -5.427 1.00 34.56 202 SER A O 1
ATOM 1577 N N . HIS A 1 203 ? 32.559 7.148 -6.005 1.00 31.75 203 HIS A N 1
ATOM 1578 C CA . HIS A 1 203 ? 32.308 8.117 -4.938 1.00 31.75 203 HIS A CA 1
ATOM 1579 C C . HIS A 1 203 ? 31.011 7.814 -4.186 1.00 31.75 203 HIS A C 1
ATOM 1581 O O . HIS A 1 203 ? 29.936 8.319 -4.505 1.00 31.75 203 HIS A O 1
ATOM 1587 N N . GLY A 1 204 ? 31.124 7.018 -3.121 1.00 38.09 204 GLY A N 1
ATOM 1588 C CA . GLY A 1 204 ? 30.076 6.941 -2.112 1.00 38.09 204 GLY A CA 1
ATOM 1589 C C . GLY A 1 204 ? 29.864 8.319 -1.488 1.00 38.09 204 GLY A C 1
ATOM 1590 O O . GLY A 1 204 ? 30.745 8.771 -0.767 1.00 38.09 204 GLY A O 1
ATOM 1591 N N . LEU A 1 205 ? 28.746 8.984 -1.819 1.00 30.75 205 LEU A N 1
ATOM 1592 C CA . LEU A 1 205 ? 27.982 9.978 -1.038 1.00 30.75 205 LEU A CA 1
ATOM 1593 C C . LEU A 1 205 ? 27.024 10.781 -1.949 1.00 30.75 205 LEU A C 1
ATOM 1595 O O . LEU A 1 205 ? 27.420 11.264 -3.005 1.00 30.75 205 LEU A O 1
ATOM 1599 N N . GLY A 1 206 ? 25.810 11.050 -1.451 1.00 25.48 206 GLY A N 1
ATOM 1600 C CA . GLY A 1 206 ? 25.132 12.331 -1.695 1.00 25.48 206 GLY A CA 1
ATOM 1601 C C . GLY A 1 206 ? 23.841 12.301 -2.515 1.00 25.48 206 GLY A C 1
ATOM 1602 O O . GLY A 1 206 ? 23.856 12.312 -3.744 1.00 25.48 206 GLY A O 1
ATOM 1603 N N . GLU A 1 207 ? 22.715 12.375 -1.804 1.00 40.22 207 GLU A N 1
ATOM 1604 C CA . GLU A 1 207 ? 21.381 12.672 -2.326 1.00 40.22 207 GLU A CA 1
ATOM 1605 C C . GLU A 1 207 ? 21.351 13.929 -3.210 1.00 40.22 207 GLU A C 1
ATOM 1607 O O . GLU A 1 207 ? 21.869 14.976 -2.838 1.00 40.22 207 GLU A O 1
ATOM 1612 N N . THR A 1 208 ? 20.666 13.858 -4.352 1.00 24.95 208 THR A N 1
ATOM 1613 C CA . THR A 1 208 ? 20.006 15.010 -4.988 1.00 24.95 208 THR A CA 1
ATOM 1614 C C . THR A 1 208 ? 18.857 14.484 -5.838 1.00 24.95 208 THR A C 1
ATOM 1616 O O . THR A 1 208 ? 19.055 13.653 -6.726 1.00 24.95 208 THR A O 1
ATOM 1619 N N . GLY A 1 209 ? 17.647 14.941 -5.512 1.00 30.62 209 GLY A N 1
ATOM 1620 C CA . GLY A 1 209 ? 16.400 14.524 -6.137 1.00 30.62 209 GLY A CA 1
ATOM 1621 C C . GLY A 1 209 ? 16.448 14.619 -7.658 1.00 30.62 209 GLY A C 1
ATOM 1622 O O . GLY A 1 209 ? 16.674 15.684 -8.232 1.00 30.62 209 GLY A O 1
ATOM 1623 N N . LEU A 1 210 ? 16.208 13.484 -8.306 1.00 29.47 210 LEU A N 1
ATOM 1624 C CA . LEU A 1 210 ? 15.963 13.408 -9.735 1.00 29.47 210 LEU A CA 1
ATOM 1625 C C . LEU A 1 210 ? 14.452 13.349 -9.925 1.00 29.47 210 LEU A C 1
ATOM 1627 O O . LEU A 1 210 ? 13.809 12.369 -9.556 1.00 29.47 210 LEU A O 1
ATOM 1631 N N . GLY A 1 211 ? 13.893 14.430 -10.474 1.00 24.72 211 GLY A N 1
ATOM 1632 C CA . GLY A 1 211 ? 12.525 14.460 -10.976 1.00 24.72 211 GLY A CA 1
ATOM 1633 C C . GLY A 1 211 ? 12.365 13.379 -12.037 1.00 24.72 211 GLY A C 1
ATOM 1634 O O . GLY A 1 211 ? 12.825 13.535 -13.169 1.00 24.72 211 GLY A O 1
ATOM 1635 N N . PHE A 1 212 ? 11.766 12.266 -11.627 1.00 25.77 212 PHE A N 1
ATOM 1636 C CA . PHE A 1 212 ? 11.489 11.117 -12.470 1.00 25.77 212 PHE A CA 1
ATOM 1637 C C . PHE A 1 212 ? 10.293 11.456 -13.362 1.00 25.77 212 PHE A C 1
ATOM 1639 O O . PHE A 1 212 ? 9.199 11.728 -12.873 1.00 25.77 212 PHE A O 1
ATOM 1646 N N . ASN A 1 213 ? 10.514 11.484 -14.675 1.00 27.28 213 ASN A N 1
ATOM 1647 C CA . ASN A 1 213 ? 9.435 11.582 -15.649 1.00 27.28 213 ASN A CA 1
ATOM 1648 C C . ASN A 1 213 ? 8.751 10.203 -15.759 1.00 27.28 213 ASN A C 1
ATOM 1650 O O . ASN A 1 213 ? 9.409 9.177 -15.934 1.00 27.28 213 ASN A O 1
ATOM 1654 N N . GLN A 1 214 ? 7.434 10.189 -15.576 1.00 31.62 214 GLN A N 1
ATOM 1655 C CA . GLN A 1 214 ? 6.601 9.058 -15.155 1.00 31.62 214 GLN A CA 1
ATOM 1656 C C . GLN A 1 214 ? 6.152 8.151 -16.325 1.00 31.62 214 GLN A C 1
ATOM 1658 O O . GLN A 1 214 ? 4.956 8.076 -16.589 1.00 31.62 214 GLN A O 1
ATOM 1663 N N . GLN A 1 215 ? 7.055 7.487 -17.066 1.00 32.09 215 GLN A N 1
ATOM 1664 C CA . GLN A 1 215 ? 6.634 6.760 -18.292 1.00 32.09 215 GLN A CA 1
ATOM 1665 C C . GLN A 1 215 ? 7.118 5.312 -18.530 1.00 32.09 215 GLN A C 1
ATOM 1667 O O . GLN A 1 215 ? 6.831 4.772 -19.581 1.00 32.09 215 GLN A O 1
ATOM 1672 N N . THR A 1 216 ? 7.694 4.593 -17.565 1.00 32.97 216 THR A N 1
ATOM 1673 C CA . THR A 1 216 ? 7.416 3.137 -17.432 1.00 32.97 216 THR A CA 1
ATOM 1674 C C . THR A 1 216 ? 7.618 2.756 -15.980 1.00 32.97 216 THR A C 1
ATOM 1676 O O . THR A 1 216 ? 8.723 2.405 -15.557 1.00 32.97 216 THR A O 1
ATOM 1679 N N . PHE A 1 217 ? 6.554 2.821 -15.201 1.00 34.88 217 PHE A N 1
ATOM 1680 C CA . PHE A 1 217 ? 6.522 2.011 -14.003 1.00 34.88 217 PHE A CA 1
ATOM 1681 C C . PHE A 1 217 ? 5.903 0.683 -14.409 1.00 34.88 217 PHE A C 1
ATOM 1683 O O . PHE A 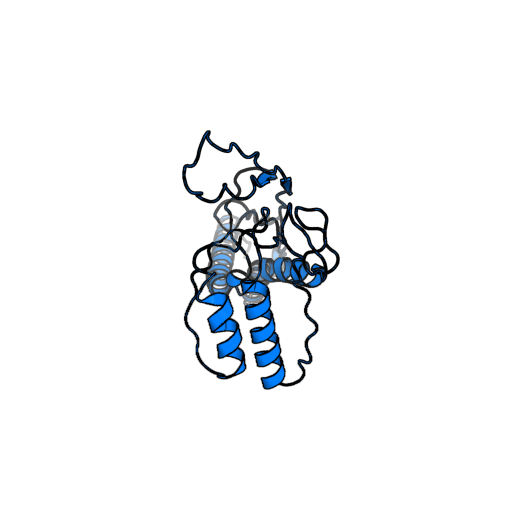1 217 ? 4.787 0.658 -14.923 1.00 34.88 217 PHE A O 1
ATOM 1690 N N . ASN A 1 218 ? 6.629 -0.416 -14.184 1.00 38.09 218 ASN A N 1
ATOM 1691 C CA . ASN A 1 218 ? 5.955 -1.685 -13.946 1.00 38.09 218 ASN A CA 1
ATOM 1692 C C . ASN A 1 218 ? 4.907 -1.358 -12.877 1.00 38.09 218 ASN A C 1
ATOM 1694 O O . ASN A 1 218 ? 5.264 -0.815 -11.831 1.00 38.09 218 ASN A O 1
ATOM 1698 N N . SER A 1 219 ? 3.626 -1.526 -13.190 1.00 36.94 219 SER A N 1
ATOM 1699 C CA . SER A 1 219 ? 2.541 -1.238 -12.262 1.00 36.94 219 SER A CA 1
ATOM 1700 C C . SER A 1 219 ? 2.007 -2.562 -11.727 1.00 36.94 219 SER A C 1
ATOM 1702 O O . SER A 1 219 ? 1.686 -3.492 -12.467 1.00 36.94 219 SER A O 1
ATOM 1704 N N . MET A 1 220 ? 1.986 -2.665 -10.403 1.00 37.09 220 MET A N 1
ATOM 1705 C CA . MET A 1 220 ? 1.245 -3.671 -9.659 1.00 37.09 220 MET A CA 1
ATOM 1706 C C . MET A 1 220 ? 0.182 -2.905 -8.896 1.00 37.09 220 MET A C 1
ATOM 1708 O O . MET A 1 220 ? 0.502 -2.068 -8.054 1.00 37.09 220 MET A O 1
ATOM 1712 N N . GLU A 1 221 ? -1.077 -3.124 -9.252 1.00 44.00 221 GLU A N 1
ATOM 1713 C CA . GLU A 1 221 ? -2.144 -2.220 -8.845 1.00 44.00 221 GLU A CA 1
ATOM 1714 C C . GLU A 1 221 ? -3.026 -2.845 -7.776 1.00 44.00 221 GLU A C 1
ATOM 1716 O O . GLU A 1 221 ? -3.551 -3.953 -7.909 1.00 44.00 221 GLU A O 1
ATOM 1721 N N . VAL A 1 222 ? -3.207 -2.083 -6.701 1.00 36.84 222 VAL A N 1
ATOM 1722 C CA . VAL A 1 222 ? -4.247 -2.334 -5.718 1.00 36.84 222 VAL A CA 1
ATOM 1723 C C . VAL A 1 222 ? -5.468 -1.519 -6.139 1.00 36.84 222 VAL A C 1
ATOM 1725 O O . VAL A 1 222 ? -5.364 -0.293 -6.198 1.00 36.84 222 VAL A O 1
ATOM 1728 N N . PRO A 1 223 ? -6.639 -2.132 -6.374 1.00 36.88 223 PRO A N 1
ATOM 1729 C CA . PRO A 1 223 ? -7.863 -1.364 -6.521 1.00 36.88 223 PRO A CA 1
ATOM 1730 C C . PRO A 1 223 ? -8.207 -0.720 -5.173 1.00 36.88 223 PRO A C 1
ATOM 1732 O O . PRO A 1 223 ? -8.736 -1.381 -4.276 1.00 36.88 223 PRO A O 1
ATOM 1735 N N . PHE A 1 224 ? -7.882 0.564 -5.022 1.00 30.08 224 PHE A N 1
ATOM 1736 C CA . PHE A 1 224 ? -8.409 1.399 -3.951 1.00 30.08 224 PHE A CA 1
ATOM 1737 C C . PHE A 1 224 ? -9.605 2.162 -4.474 1.00 30.08 224 PHE A C 1
ATOM 1739 O O . PHE A 1 224 ? -9.465 3.075 -5.284 1.00 30.08 224 PHE A O 1
ATOM 1746 N N . ASN A 1 225 ? -10.773 1.841 -3.933 1.00 31.48 225 ASN A N 1
ATOM 1747 C CA . ASN A 1 225 ? -11.850 2.804 -3.904 1.00 31.48 225 ASN A CA 1
ATOM 1748 C C . ASN A 1 225 ? -12.171 3.163 -2.444 1.00 31.48 225 ASN A C 1
ATOM 1750 O O . ASN A 1 225 ? -12.290 2.294 -1.583 1.00 31.48 225 ASN A O 1
ATOM 1754 N N . CYS A 1 226 ? -12.304 4.471 -2.216 1.00 31.61 226 CYS A N 1
ATOM 1755 C CA . CYS A 1 226 ? -12.681 5.181 -0.991 1.00 31.61 226 CYS A CA 1
ATOM 1756 C C . CYS A 1 226 ? -11.618 5.473 0.098 1.00 31.61 226 CYS A C 1
ATOM 1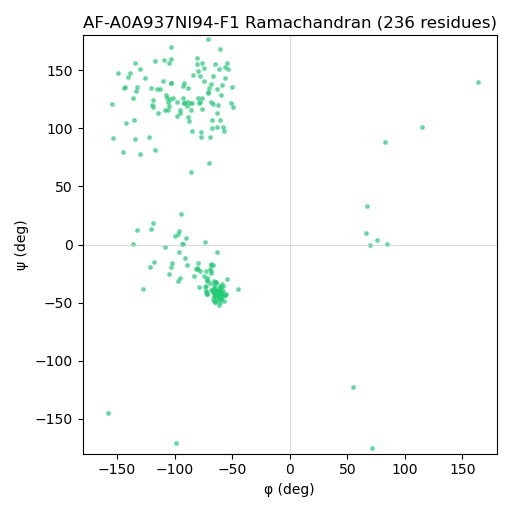758 O O . CYS A 1 226 ? -11.549 4.813 1.129 1.00 31.61 226 CYS A O 1
ATOM 1760 N N . VAL A 1 227 ? -10.929 6.616 -0.049 1.00 34.34 227 VAL A N 1
ATOM 1761 C CA . VAL A 1 227 ? -10.461 7.458 1.085 1.00 34.34 227 VAL A CA 1
ATOM 1762 C C . VAL A 1 227 ? -11.081 8.870 1.022 1.00 34.34 227 VAL A C 1
ATOM 1764 O O . VAL A 1 227 ? -10.636 9.810 1.672 1.00 34.34 227 VAL A O 1
ATOM 1767 N N . SER A 1 228 ? -12.178 9.066 0.278 1.00 33.25 228 SER A N 1
ATOM 1768 C CA . SER A 1 228 ? -12.902 10.341 0.332 1.00 33.25 228 SER A CA 1
ATOM 1769 C C . SER A 1 228 ? -14.426 10.167 0.246 1.00 33.25 228 SER A C 1
ATOM 1771 O O . SER A 1 228 ? -15.010 9.906 -0.802 1.00 33.25 228 SER A O 1
ATOM 1773 N N . ARG A 1 229 ? -15.051 10.330 1.418 1.00 29.91 229 ARG A N 1
ATOM 1774 C CA . ARG A 1 229 ? -16.427 10.784 1.685 1.00 29.91 229 ARG A CA 1
ATOM 1775 C C .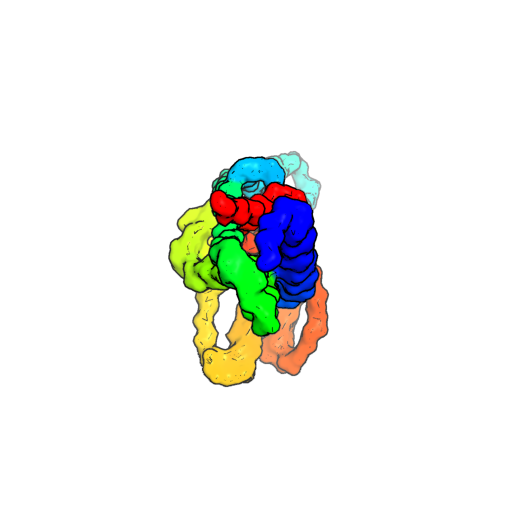 ARG A 1 229 ? -17.653 9.922 1.331 1.00 29.91 229 ARG A C 1
ATOM 1777 O O . ARG A 1 229 ? -18.735 10.393 1.673 1.00 29.91 229 ARG A O 1
ATOM 1784 N N . ARG A 1 230 ? -17.586 8.712 0.745 1.00 28.84 230 ARG A N 1
ATOM 1785 C CA . ARG A 1 230 ? -18.840 7.963 0.431 1.00 28.84 230 ARG A CA 1
ATOM 1786 C C . ARG A 1 230 ? -18.951 6.457 0.723 1.00 28.84 230 ARG A C 1
ATOM 1788 O O . ARG A 1 230 ? -20.051 5.941 0.561 1.00 28.84 230 ARG A O 1
ATOM 1795 N N . CYS A 1 231 ? -17.947 5.768 1.264 1.00 28.61 231 CYS A N 1
ATOM 1796 C CA . CYS A 1 231 ? -18.099 4.357 1.662 1.00 28.61 231 CYS A CA 1
ATOM 1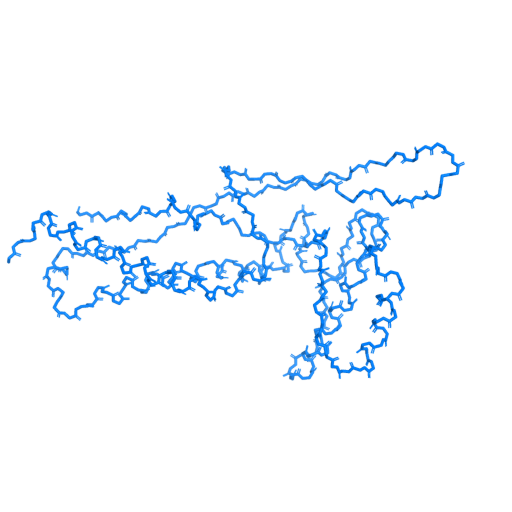797 C C . CYS A 1 231 ? -17.597 4.108 3.089 1.00 28.61 231 CYS A C 1
ATOM 1799 O O . CYS A 1 231 ? -16.514 3.577 3.296 1.00 28.61 231 CYS A O 1
ATOM 1801 N N . LEU A 1 232 ? -18.402 4.480 4.081 1.00 28.14 232 LEU A N 1
ATOM 1802 C CA . LEU A 1 232 ? -18.352 3.860 5.404 1.00 28.14 232 LEU A CA 1
ATOM 1803 C C . LEU A 1 232 ? -19.783 3.821 5.946 1.00 28.14 232 LEU A C 1
ATOM 1805 O O . LEU A 1 232 ? -20.209 4.693 6.700 1.00 28.14 232 LEU A O 1
ATOM 1809 N N . TRP A 1 233 ? -20.561 2.838 5.492 1.00 21.98 233 TRP A N 1
ATOM 1810 C CA . TRP A 1 233 ? -21.789 2.478 6.191 1.00 21.98 233 TRP A CA 1
ATOM 1811 C C . TRP A 1 233 ? -21.378 1.656 7.408 1.00 21.98 233 TRP A C 1
ATOM 1813 O O . TRP A 1 233 ? -21.116 0.461 7.311 1.00 21.98 233 TRP A O 1
ATOM 1823 N N . ILE A 1 234 ? -21.275 2.328 8.553 1.00 25.12 234 ILE A N 1
ATOM 1824 C CA . ILE A 1 234 ? -21.336 1.670 9.854 1.00 25.12 234 ILE A CA 1
ATOM 1825 C C . ILE A 1 234 ? -22.789 1.201 9.996 1.00 25.12 234 ILE A C 1
ATOM 1827 O O . ILE A 1 234 ? -23.660 1.977 10.380 1.00 25.12 234 ILE A O 1
ATOM 1831 N N . LEU A 1 235 ? -23.070 -0.040 9.591 1.00 22.88 235 LEU A N 1
ATOM 1832 C CA . LEU A 1 235 ? -24.329 -0.700 9.916 1.00 22.88 235 LEU A CA 1
ATOM 1833 C C . LEU A 1 235 ? -24.160 -1.321 11.302 1.00 22.88 235 LEU A C 1
ATOM 1835 O O . LEU A 1 235 ? -23.562 -2.384 11.446 1.00 22.88 235 LEU A O 1
ATOM 1839 N N . ILE A 1 236 ? -24.647 -0.613 12.316 1.00 22.11 236 ILE A N 1
ATOM 1840 C CA . ILE A 1 236 ? -24.867 -1.173 13.647 1.00 22.11 236 ILE A CA 1
ATOM 1841 C C . ILE A 1 236 ? -26.268 -1.763 13.609 1.00 22.11 236 ILE A C 1
ATOM 1843 O O . ILE A 1 236 ? -27.255 -1.033 13.514 1.00 22.11 236 ILE A O 1
ATOM 1847 N N . ILE A 1 237 ? -26.324 -3.090 13.568 1.00 22.97 237 ILE A N 1
ATOM 1848 C CA . ILE A 1 237 ? -27.566 -3.843 13.707 1.00 22.97 237 ILE A CA 1
ATOM 1849 C C . ILE A 1 237 ? -27.873 -3.888 15.209 1.00 22.97 237 ILE A C 1
ATOM 1851 O O . ILE A 1 237 ? -26.995 -4.229 16.000 1.00 22.97 237 ILE A O 1
ATOM 1855 N N . VAL A 1 238 ? -29.087 -3.462 15.570 1.00 29.06 238 VAL A N 1
ATOM 1856 C CA . VAL A 1 238 ? -29.698 -3.594 16.906 1.00 29.06 238 VAL A CA 1
ATOM 1857 C C . VAL A 1 238 ? -30.608 -4.812 16.901 1.00 29.06 238 VAL A C 1
ATOM 1859 O O . VAL A 1 238 ? -31.282 -5.007 15.863 1.00 29.06 238 VAL A O 1
#

Sequence (238 aa):
MSLSTERLEAMLLGMRSLFEASYGELVKDAKWRPLVLEIKSEAAAERYNWLGSVPAMHEWVDEREIRHLLGEEYTILNKNYSAALEVDRNDLEDDKLGLLAPRIRQLAERAAAFPNKLVFSLLDAGDTAKTFDGTAFFKTTRKIGESANINNKLTGAGVTADNIRTDIAAAVVAMAKYQDDRGDARGRGEVRAAERAETLESHGLGETGLGFNQQTFNSMEVPFNCVSRRCLWILIIV